Protein AF-A0A956DWV8-F1 (afdb_monomer)

Mean predicted aligned error: 22.68 Å

Sequence (243 aa):
MSELSPETSALFDVARDQDDPTTEDMARVRAKLVARVGAGVVAGGATAAATGTAVAAGKPLVALALNVVLALSVAGGVAGTLYAIDDGSEAVATVERGAVADVVASIPRPRERAQDARVETPPLEVDPRDAEATPEVVATSASPSAQPSGTGKGGDITGETALLDRAQAALREGRADDALRALDEHGERYADGALREERQGARILTLCRLGRVAEARAEAARFLAESPRSPVAARVRGSCAAP

pLDDT: mean 71.06, std 22.67, range [36.22, 98.81]

Foldseek 3Di:
DDDDDPVVVVVVVVVVVVPDDDPVVVVVVVVVVCVVVVVPDDDPDDDDDDDDDDDDDDDDDDDPDDDPPPPPVVVPPPVVVVVVVPPPDPDDDPDDPDDDDDDPDDDPPDDPPPDPDPPPDDDPPDDPPDPDDDPPPPPPDDDPPPPPPDLPDQPPVVVLVVLCVQLVVCVVVLNLVSSLVSLVVSCRRCVPHPCNLVSLLSNLQSCLSVVVLVVSLVSLVVSCVVCVPDPSNVVSCVTSNND

Structure (mmCIF, N/CA/C/O backbone):
data_AF-A0A956DWV8-F1
#
_entry.id   AF-A0A956DWV8-F1
#
loop_
_atom_site.group_PDB
_atom_site.id
_atom_site.type_symbol
_atom_site.label_atom_id
_atom_site.label_alt_id
_atom_site.label_comp_id
_atom_site.label_asym_id
_atom_site.label_entity_id
_atom_site.label_seq_id
_atom_site.pdbx_PDB_ins_code
_atom_site.Cartn_x
_atom_site.Cartn_y
_atom_site.Cartn_z
_atom_site.occupancy
_atom_site.B_iso_or_equiv
_atom_site.auth_seq_id
_atom_site.auth_comp_id
_atom_site.auth_asym_id
_atom_site.auth_atom_id
_atom_site.pdbx_PDB_model_num
ATOM 1 N N . MET A 1 1 ? 24.860 -15.794 -0.579 1.00 40.31 1 MET A N 1
ATOM 2 C CA . MET A 1 1 ? 24.778 -14.321 -0.594 1.00 40.31 1 MET A CA 1
ATOM 3 C C . MET A 1 1 ? 26.134 -13.856 -1.067 1.00 40.31 1 MET A C 1
ATOM 5 O O . MET A 1 1 ? 27.106 -14.155 -0.390 1.00 40.31 1 MET A O 1
ATOM 9 N N . SER A 1 2 ? 26.219 -13.319 -2.280 1.00 59.41 2 SER A N 1
ATOM 10 C CA . SER A 1 2 ? 27.492 -12.868 -2.845 1.00 59.41 2 SER A CA 1
ATOM 11 C C . SER A 1 2 ? 27.938 -11.629 -2.080 1.00 59.41 2 SER A C 1
ATOM 13 O O . SER A 1 2 ? 27.186 -10.658 -2.026 1.00 59.41 2 SER A O 1
ATOM 15 N N . GLU A 1 3 ? 29.106 -11.684 -1.447 1.00 66.06 3 GLU A N 1
ATOM 16 C CA . GLU A 1 3 ? 29.686 -10.502 -0.815 1.00 66.06 3 GLU A CA 1
ATOM 17 C C . GLU A 1 3 ? 30.061 -9.506 -1.913 1.00 66.06 3 GLU A C 1
ATOM 19 O O . GLU A 1 3 ? 30.727 -9.857 -2.890 1.00 66.06 3 GLU A O 1
ATOM 24 N N . LEU A 1 4 ? 29.536 -8.286 -1.804 1.00 76.31 4 LEU A N 1
ATOM 25 C CA . LEU A 1 4 ? 29.827 -7.211 -2.744 1.00 76.31 4 LEU A CA 1
ATOM 26 C C . LEU A 1 4 ? 31.299 -6.818 -2.597 1.00 76.31 4 LEU A C 1
ATOM 28 O O . LEU A 1 4 ? 31.830 -6.782 -1.486 1.00 76.31 4 LEU A O 1
ATOM 32 N N . SER A 1 5 ? 31.965 -6.530 -3.718 1.00 81.00 5 SER A N 1
ATOM 33 C CA . SER A 1 5 ? 33.345 -6.054 -3.675 1.00 81.00 5 SER A CA 1
ATOM 34 C C . SER A 1 5 ? 33.421 -4.726 -2.899 1.00 81.00 5 SER A C 1
ATOM 36 O O . SER A 1 5 ? 32.473 -3.936 -2.960 1.00 81.00 5 SER A O 1
ATOM 38 N N . PRO A 1 6 ? 34.536 -4.436 -2.204 1.00 81.69 6 PRO A N 1
ATOM 39 C CA . PRO A 1 6 ? 34.694 -3.207 -1.420 1.00 81.69 6 PRO A CA 1
ATOM 40 C C . PRO A 1 6 ? 34.425 -1.926 -2.224 1.00 81.69 6 PRO A C 1
ATOM 42 O O . PRO A 1 6 ? 33.875 -0.964 -1.699 1.00 81.69 6 PRO A O 1
ATOM 45 N N . GLU A 1 7 ? 34.758 -1.939 -3.516 1.00 77.50 7 GLU A N 1
ATOM 46 C CA . GLU A 1 7 ? 34.517 -0.828 -4.444 1.00 77.50 7 GLU A CA 1
ATOM 47 C C . GLU A 1 7 ? 33.025 -0.611 -4.726 1.00 77.50 7 GLU A C 1
ATOM 49 O O . GLU A 1 7 ? 32.568 0.525 -4.835 1.00 77.50 7 GLU A O 1
ATOM 54 N N . THR A 1 8 ? 32.248 -1.694 -4.792 1.00 81.69 8 THR A N 1
ATOM 55 C CA . THR A 1 8 ? 30.797 -1.618 -4.986 1.00 81.69 8 THR A CA 1
ATOM 56 C C . THR A 1 8 ? 30.125 -1.055 -3.736 1.00 81.69 8 THR A C 1
ATOM 58 O O . THR A 1 8 ? 29.262 -0.189 -3.845 1.00 81.69 8 THR A O 1
ATOM 61 N N . SER A 1 9 ? 30.555 -1.485 -2.545 1.00 82.06 9 SER A N 1
ATOM 62 C CA . SER A 1 9 ? 30.059 -0.940 -1.275 1.00 82.06 9 SER A CA 1
ATOM 63 C C . SER A 1 9 ? 30.378 0.549 -1.127 1.00 82.06 9 SER A C 1
ATOM 65 O O . SER A 1 9 ? 29.490 1.324 -0.788 1.00 82.06 9 SER A O 1
ATOM 67 N N . ALA A 1 10 ? 31.596 0.972 -1.481 1.00 84.31 10 ALA A N 1
ATOM 68 C CA . ALA A 1 10 ? 31.977 2.383 -1.450 1.00 84.31 10 ALA A CA 1
ATOM 69 C C . ALA A 1 10 ? 31.127 3.246 -2.400 1.00 84.31 10 ALA A C 1
ATOM 71 O O . ALA A 1 10 ? 30.763 4.369 -2.059 1.00 84.31 10 ALA A O 1
ATOM 72 N N . LEU A 1 11 ? 30.763 2.721 -3.575 1.00 82.56 11 LEU A N 1
ATOM 73 C CA . LEU A 1 11 ? 29.881 3.422 -4.510 1.00 82.56 11 LEU A CA 1
ATOM 74 C C . LEU A 1 11 ? 28.451 3.564 -3.961 1.00 82.56 11 LEU A C 1
ATOM 76 O O . LEU A 1 11 ? 27.830 4.613 -4.136 1.00 82.56 11 LEU A O 1
ATOM 80 N N . PHE A 1 12 ? 27.936 2.535 -3.281 1.00 83.62 12 PHE A N 1
ATOM 81 C CA . PHE A 1 12 ? 26.624 2.590 -2.631 1.00 83.62 12 PHE A CA 1
ATOM 82 C C . PHE A 1 12 ? 26.592 3.554 -1.442 1.00 83.62 12 PHE A C 1
ATOM 84 O O . PHE A 1 12 ? 25.599 4.260 -1.283 1.00 83.62 12 PHE A O 1
ATOM 91 N N . ASP A 1 13 ? 27.659 3.624 -0.647 1.00 81.06 13 ASP A N 1
ATOM 92 C CA . ASP A 1 13 ? 27.747 4.556 0.482 1.00 81.06 13 ASP A CA 1
ATOM 93 C C . ASP A 1 13 ? 27.770 6.014 0.002 1.00 81.06 13 ASP A C 1
ATOM 95 O O . ASP A 1 13 ? 27.015 6.842 0.505 1.00 81.06 13 ASP A O 1
ATOM 99 N N . VAL A 1 14 ? 28.522 6.317 -1.063 1.00 79.44 14 VAL A N 1
ATOM 100 C CA . VAL A 1 14 ? 28.528 7.662 -1.669 1.00 79.44 14 VAL A CA 1
ATOM 101 C C . VAL A 1 14 ? 27.162 8.033 -2.249 1.00 79.44 14 VAL A C 1
ATOM 103 O O . VAL A 1 14 ? 26.751 9.186 -2.148 1.00 79.44 14 VAL A O 1
ATOM 106 N N . ALA A 1 15 ? 26.439 7.081 -2.845 1.00 80.56 15 ALA A N 1
ATOM 107 C CA . ALA A 1 15 ? 25.083 7.328 -3.336 1.00 80.56 15 ALA A CA 1
ATOM 108 C C . ALA A 1 15 ? 24.080 7.553 -2.191 1.00 80.56 15 ALA A C 1
ATOM 110 O O . ALA A 1 15 ? 23.148 8.335 -2.343 1.00 80.56 15 ALA A O 1
ATOM 111 N N . ARG A 1 16 ? 24.281 6.895 -1.044 1.00 79.00 16 ARG A N 1
ATOM 112 C CA . ARG A 1 16 ? 23.422 7.016 0.139 1.00 79.00 16 ARG A CA 1
ATOM 113 C C . ARG A 1 16 ? 23.583 8.365 0.838 1.00 79.00 16 ARG A C 1
ATOM 115 O O . ARG A 1 16 ? 22.587 8.933 1.273 1.00 79.00 16 ARG A O 1
ATOM 122 N N . ASP A 1 17 ? 24.806 8.882 0.894 1.00 71.62 17 ASP A N 1
ATOM 123 C CA . ASP A 1 17 ? 25.112 10.174 1.520 1.00 71.62 17 ASP A CA 1
ATOM 124 C C . ASP A 1 17 ? 24.556 11.374 0.731 1.00 71.62 17 ASP A C 1
ATOM 126 O O . ASP A 1 17 ? 24.363 12.446 1.300 1.00 71.62 17 ASP A O 1
ATOM 130 N N . GLN A 1 18 ? 24.253 11.215 -0.563 1.00 73.19 18 GLN A N 1
ATOM 131 C CA . GLN A 1 18 ? 23.638 12.278 -1.376 1.00 73.19 18 GLN A CA 1
ATOM 132 C C . GLN A 1 18 ? 22.164 12.538 -1.022 1.00 73.19 18 GLN A C 1
ATOM 134 O O . GLN A 1 18 ? 21.661 13.626 -1.297 1.00 73.19 18 GLN A O 1
ATOM 139 N N . ASP A 1 19 ? 21.485 11.567 -0.405 1.00 71.81 19 ASP A N 1
ATOM 140 C CA . ASP A 1 19 ? 20.080 11.674 0.010 1.00 71.81 19 ASP A CA 1
ATOM 141 C C . ASP A 1 19 ? 19.919 12.003 1.509 1.00 71.81 19 ASP A C 1
ATOM 143 O O . ASP A 1 19 ? 18.790 12.093 2.005 1.00 71.81 19 ASP A O 1
ATOM 147 N N . ASP A 1 20 ? 21.018 12.181 2.253 1.00 81.75 20 ASP A N 1
ATOM 148 C CA . ASP A 1 20 ? 20.945 12.476 3.684 1.00 81.75 20 ASP A CA 1
ATOM 149 C C . ASP A 1 20 ? 20.531 13.948 3.893 1.00 81.75 20 ASP A C 1
ATOM 151 O O . ASP A 1 20 ? 21.170 14.869 3.370 1.00 81.75 20 ASP A O 1
ATOM 155 N N . PRO A 1 21 ? 19.426 14.224 4.614 1.00 80.00 21 PRO A N 1
ATOM 156 C CA . PRO A 1 21 ? 18.911 15.576 4.742 1.00 80.00 21 PRO A CA 1
ATOM 157 C C . PRO A 1 21 ? 19.905 16.460 5.490 1.00 80.00 21 PRO A C 1
ATOM 159 O O . PRO A 1 21 ? 20.373 16.133 6.584 1.00 80.00 21 PRO A O 1
ATOM 162 N N . THR A 1 22 ? 20.165 17.642 4.932 1.00 83.50 22 THR A N 1
ATOM 163 C CA . THR A 1 22 ? 21.058 18.610 5.564 1.00 83.50 22 THR A CA 1
ATOM 164 C C . THR A 1 22 ? 20.536 19.023 6.945 1.00 83.50 22 THR A C 1
ATOM 166 O O . THR A 1 22 ? 19.336 18.978 7.248 1.00 83.50 22 THR A O 1
ATOM 169 N N . THR A 1 23 ? 21.438 19.481 7.814 1.00 81.19 23 THR A N 1
ATOM 170 C CA . THR A 1 23 ? 21.078 19.977 9.153 1.00 81.19 23 THR A CA 1
ATOM 171 C C . THR A 1 23 ? 20.071 21.132 9.097 1.00 81.19 23 THR A C 1
ATOM 173 O O . THR A 1 23 ? 19.216 21.257 9.979 1.00 81.19 23 THR A O 1
ATOM 176 N N . GLU A 1 24 ? 20.109 21.936 8.032 1.00 83.25 24 GLU A N 1
ATOM 177 C CA . GLU A 1 24 ? 19.139 23.000 7.786 1.00 83.25 24 GLU A CA 1
ATOM 178 C C . GLU A 1 24 ? 17.741 22.470 7.438 1.00 83.25 24 GLU A C 1
ATOM 180 O O . GLU A 1 24 ? 16.734 23.025 7.891 1.00 83.25 24 GLU A O 1
ATOM 185 N N . ASP A 1 25 ? 17.648 21.384 6.670 1.00 84.44 25 ASP A N 1
ATOM 186 C CA . ASP A 1 25 ? 16.366 20.777 6.306 1.00 84.44 25 ASP A CA 1
ATOM 187 C C . ASP A 1 25 ? 15.694 20.142 7.518 1.00 84.44 25 ASP A C 1
ATOM 189 O O . ASP A 1 25 ? 14.492 20.332 7.743 1.00 84.44 25 ASP A O 1
ATOM 193 N N . MET A 1 26 ? 16.481 19.500 8.383 1.00 87.25 26 MET A N 1
ATOM 194 C CA . MET A 1 26 ? 15.996 19.019 9.675 1.00 87.25 26 MET A CA 1
ATOM 195 C C . MET A 1 26 ? 15.471 20.159 10.558 1.00 87.25 26 MET A C 1
ATOM 197 O O . MET A 1 26 ? 14.422 20.011 11.195 1.00 87.25 26 MET A O 1
ATOM 201 N N . ALA A 1 27 ? 16.139 21.316 10.578 1.00 86.19 27 ALA A N 1
ATOM 202 C CA . ALA A 1 27 ? 15.670 22.487 11.319 1.00 86.19 27 ALA A CA 1
ATOM 203 C C . ALA A 1 27 ? 14.339 23.028 10.762 1.00 86.19 27 ALA A C 1
ATOM 205 O O . ALA A 1 27 ? 13.415 23.314 11.532 1.00 86.19 27 ALA A O 1
ATOM 206 N N . ARG A 1 28 ? 14.188 23.090 9.431 1.00 82.75 28 ARG A N 1
ATOM 207 C CA . ARG A 1 28 ? 12.941 23.502 8.758 1.00 82.75 28 ARG A CA 1
ATOM 208 C C . ARG A 1 28 ? 11.778 22.558 9.066 1.00 82.75 28 ARG A C 1
ATOM 210 O O . ARG A 1 28 ? 10.664 23.021 9.322 1.00 82.75 28 ARG A O 1
ATOM 217 N N . VAL A 1 29 ? 12.017 21.248 9.070 1.00 87.44 29 VAL A N 1
ATOM 218 C CA . VAL A 1 29 ? 10.999 20.245 9.420 1.00 87.44 29 VAL A CA 1
ATOM 219 C C . VAL A 1 29 ? 10.596 20.368 10.890 1.00 87.44 29 VAL A C 1
ATOM 221 O O . VAL A 1 29 ? 9.401 20.420 11.186 1.00 87.44 29 VAL A O 1
ATOM 224 N N . ARG A 1 30 ? 11.559 20.502 11.813 1.00 86.69 30 ARG A N 1
ATOM 225 C CA . ARG A 1 30 ? 11.280 20.695 13.249 1.00 86.69 30 ARG A CA 1
ATOM 226 C C . ARG A 1 30 ? 10.445 21.946 13.512 1.00 86.69 30 ARG A C 1
ATOM 228 O O . ARG A 1 30 ? 9.453 21.861 14.231 1.00 86.69 30 ARG A O 1
ATOM 235 N N . ALA A 1 31 ? 10.778 23.072 12.884 1.00 80.81 31 ALA A N 1
ATOM 236 C CA . ALA A 1 31 ? 10.009 24.310 13.021 1.00 80.81 31 ALA A CA 1
ATOM 237 C C . ALA A 1 31 ? 8.550 24.144 12.551 1.00 80.81 31 ALA A C 1
ATOM 239 O O . ALA A 1 31 ? 7.618 24.575 13.232 1.00 80.81 31 ALA A O 1
ATOM 240 N N . LYS A 1 32 ? 8.332 23.452 11.424 1.00 78.12 32 LYS A N 1
ATOM 241 C CA . LYS A 1 32 ? 6.986 23.157 10.900 1.00 78.12 32 LYS A CA 1
ATOM 242 C C . LYS A 1 32 ? 6.191 22.205 11.799 1.00 78.12 32 LYS A C 1
ATOM 244 O O . LYS A 1 32 ? 4.972 22.344 11.891 1.00 78.12 32 LYS A O 1
ATOM 249 N N . LEU A 1 33 ? 6.853 21.257 12.464 1.00 81.12 33 LEU A N 1
ATOM 250 C CA . LEU A 1 33 ? 6.213 20.341 13.413 1.00 81.12 33 LEU A CA 1
ATOM 251 C C . LEU A 1 33 ? 5.795 21.060 14.702 1.00 81.12 33 LEU A C 1
ATOM 253 O O . LEU A 1 33 ? 4.647 20.925 15.118 1.00 81.12 33 LEU A O 1
ATOM 257 N N . VAL A 1 34 ? 6.673 21.885 15.283 1.00 77.12 34 VAL A N 1
ATOM 258 C CA . VAL A 1 34 ? 6.370 22.673 16.493 1.00 77.12 34 VAL A CA 1
ATOM 259 C C . VAL A 1 34 ? 5.188 23.619 16.257 1.00 77.12 34 VAL A C 1
ATOM 261 O O . VAL A 1 34 ? 4.277 23.679 17.081 1.00 77.12 34 VAL A O 1
ATOM 264 N N . ALA A 1 35 ? 5.132 24.281 15.097 1.00 69.38 35 ALA A N 1
ATOM 265 C CA . ALA A 1 35 ? 4.022 25.165 14.738 1.00 69.38 35 ALA A CA 1
ATOM 266 C C . ALA A 1 35 ? 2.666 24.440 14.611 1.00 69.38 35 ALA A C 1
ATOM 268 O O . ALA A 1 35 ? 1.625 25.037 14.876 1.00 69.38 35 ALA A O 1
ATOM 269 N N . ARG A 1 36 ? 2.653 23.155 14.227 1.00 57.97 36 ARG A N 1
ATOM 270 C CA . ARG A 1 36 ? 1.417 22.358 14.122 1.00 57.97 36 ARG A CA 1
ATOM 271 C C . ARG A 1 36 ? 0.981 21.732 15.444 1.00 57.97 36 ARG A C 1
ATOM 273 O O . ARG A 1 36 ? -0.214 21.556 15.646 1.00 57.97 36 ARG A O 1
ATOM 280 N N . VAL A 1 37 ? 1.918 21.425 16.339 1.00 65.00 37 VAL A N 1
ATOM 281 C CA . VAL A 1 37 ? 1.608 20.898 17.680 1.00 65.00 37 VAL A CA 1
ATOM 282 C C . VAL A 1 37 ? 1.161 22.021 18.629 1.00 65.00 37 VAL A C 1
ATOM 284 O O . VAL A 1 37 ? 0.287 21.804 19.461 1.00 65.00 37 VAL A O 1
ATOM 287 N N . GLY A 1 38 ? 1.673 23.246 18.461 1.00 53.19 38 GLY A N 1
ATOM 288 C CA . GLY A 1 38 ? 1.320 24.404 19.294 1.00 53.19 38 GLY A CA 1
ATOM 289 C C . GLY A 1 38 ? -0.070 25.015 19.051 1.00 53.19 38 GLY A C 1
ATOM 290 O O . GLY A 1 38 ? -0.496 25.860 19.830 1.00 53.19 38 GLY A O 1
ATOM 291 N N . ALA A 1 39 ? -0.799 24.598 18.010 1.00 55.22 39 ALA A N 1
ATOM 292 C CA . ALA A 1 39 ? -2.107 25.163 17.643 1.00 55.22 39 ALA A CA 1
ATOM 293 C C . ALA A 1 39 ? -3.312 24.299 18.080 1.00 55.22 39 ALA A C 1
ATOM 295 O O . ALA A 1 39 ? -4.409 24.438 17.542 1.00 55.22 39 ALA A O 1
ATOM 296 N N . GLY A 1 40 ? -3.113 23.386 19.036 1.00 52.25 40 GLY A N 1
ATOM 297 C CA . GLY A 1 40 ? -4.093 22.372 19.435 1.00 52.25 40 GLY A CA 1
ATOM 298 C C . GLY A 1 40 ? -4.489 22.398 20.911 1.00 52.25 40 GLY A C 1
ATOM 299 O O . GLY A 1 40 ? -4.539 21.341 21.525 1.00 52.25 40 GLY A O 1
ATOM 300 N N . VAL A 1 41 ? -4.774 23.569 21.489 1.00 51.91 41 VAL A N 1
ATOM 301 C CA . VAL A 1 41 ? -5.521 23.677 22.760 1.00 51.91 41 VAL A CA 1
ATOM 302 C C . VAL A 1 41 ? -6.617 24.724 22.578 1.00 51.91 41 VAL A C 1
ATOM 304 O O . VAL A 1 41 ? -6.487 25.878 22.976 1.00 51.91 41 VAL A O 1
ATOM 307 N N . VAL A 1 42 ? -7.704 24.333 21.913 1.00 53.97 42 VAL A N 1
ATOM 308 C CA . VAL A 1 42 ? -8.952 25.100 21.959 1.00 53.97 42 VAL A CA 1
ATOM 309 C C . VAL A 1 42 ? -9.679 24.734 23.248 1.00 53.97 42 VAL A C 1
ATOM 311 O O . VAL A 1 42 ? -10.080 23.591 23.456 1.00 53.97 42 VAL A O 1
ATOM 314 N N . ALA A 1 43 ? -9.791 25.719 24.136 1.00 52.03 43 ALA A N 1
ATOM 315 C CA . ALA A 1 43 ? -10.550 25.651 25.372 1.00 52.03 43 ALA A CA 1
ATOM 316 C C . ALA A 1 43 ? -12.006 25.241 25.082 1.00 52.03 43 ALA A C 1
ATOM 318 O O . ALA A 1 43 ? -12.796 26.020 24.550 1.00 52.03 43 ALA A O 1
ATOM 319 N N . GLY A 1 44 ? -12.360 24.001 25.422 1.00 45.47 44 GLY A N 1
ATOM 320 C CA . GLY A 1 44 ? -13.737 23.520 25.399 1.00 45.47 44 GLY A CA 1
ATOM 321 C C . GLY A 1 44 ? -14.512 24.115 26.568 1.00 45.47 44 GLY A C 1
ATOM 322 O O . GLY A 1 44 ? -14.509 23.561 27.664 1.00 45.47 44 GLY A O 1
ATOM 323 N N . GLY A 1 45 ? -15.148 25.264 26.338 1.00 45.72 45 GLY A N 1
ATOM 324 C CA . GLY A 1 45 ? -16.101 25.863 27.264 1.00 45.72 45 GLY A CA 1
ATOM 325 C C . GLY A 1 45 ? -17.305 24.946 27.484 1.00 45.72 45 GLY A C 1
ATOM 326 O O . GLY A 1 45 ? -17.915 24.455 26.534 1.00 45.72 45 GLY A O 1
ATOM 327 N N . ALA A 1 46 ? -17.649 24.727 28.751 1.00 46.41 46 ALA A N 1
ATOM 328 C CA . ALA A 1 46 ? -18.875 24.059 29.152 1.00 46.41 46 ALA A CA 1
ATOM 329 C C . ALA A 1 46 ? -20.085 24.884 28.684 1.00 46.41 46 ALA A C 1
ATOM 331 O O . ALA A 1 46 ? -20.312 25.990 29.173 1.00 46.41 46 ALA A O 1
ATOM 332 N N . THR A 1 47 ? -20.876 24.355 27.750 1.00 49.78 47 THR A N 1
ATOM 333 C CA . THR A 1 47 ? -22.236 24.855 27.530 1.00 49.78 47 THR A CA 1
ATOM 334 C C . THR A 1 47 ? -23.176 24.092 28.453 1.00 49.78 47 THR A C 1
ATOM 336 O O . THR A 1 47 ? -23.212 22.863 28.484 1.00 49.78 47 THR A O 1
ATOM 339 N N . ALA A 1 48 ? -23.858 24.866 29.291 1.00 49.62 48 ALA A N 1
ATOM 340 C CA . ALA A 1 48 ? -24.777 24.403 30.309 1.00 49.62 48 ALA A CA 1
ATOM 341 C C . ALA A 1 48 ? -25.999 23.689 29.712 1.00 49.62 48 ALA A C 1
ATOM 343 O O . ALA A 1 48 ? -26.422 23.937 28.584 1.00 49.62 48 ALA A O 1
ATOM 344 N N . ALA A 1 49 ? -26.559 22.806 30.533 1.00 45.50 49 ALA A N 1
ATOM 345 C CA . ALA A 1 49 ? -27.718 21.973 30.281 1.00 45.50 49 ALA A CA 1
ATOM 346 C C . ALA A 1 49 ? -28.952 22.731 29.757 1.00 45.50 49 ALA A C 1
ATOM 348 O O . ALA A 1 49 ? -29.365 23.742 30.320 1.00 45.50 49 ALA A O 1
ATOM 349 N N . ALA A 1 50 ? -29.627 22.130 28.777 1.00 46.47 50 ALA A N 1
ATOM 350 C CA . ALA A 1 50 ? -31.070 22.251 28.616 1.00 46.47 50 ALA A CA 1
ATOM 351 C C . ALA A 1 50 ? -31.685 20.872 28.888 1.00 46.47 50 ALA A C 1
ATOM 353 O O . ALA A 1 50 ? -31.793 20.019 28.009 1.00 46.47 50 ALA A O 1
ATOM 354 N N . THR A 1 51 ? -32.046 20.629 30.147 1.00 42.81 51 THR A N 1
ATOM 355 C CA . THR A 1 51 ? -32.912 19.520 30.552 1.00 42.81 51 THR A CA 1
ATOM 356 C C . THR A 1 51 ? -34.320 19.773 30.016 1.00 42.81 51 THR A C 1
ATOM 358 O O . THR A 1 51 ? -35.081 20.537 30.605 1.00 42.81 51 THR A O 1
ATOM 361 N N . GLY A 1 52 ? -34.672 19.147 28.894 1.00 43.34 52 GLY A N 1
ATOM 362 C CA . GLY A 1 52 ? -36.056 19.035 28.441 1.00 43.34 52 GLY A CA 1
ATOM 363 C C . GLY A 1 52 ? -36.705 17.797 29.054 1.00 43.34 52 GLY A C 1
ATOM 364 O O . GLY A 1 52 ? -36.452 16.680 28.613 1.00 43.34 52 GLY A O 1
ATOM 365 N N . THR A 1 53 ? -37.533 17.979 30.081 1.00 44.69 53 THR A N 1
ATOM 366 C CA . THR A 1 53 ? -38.391 16.930 30.638 1.00 44.69 53 THR A CA 1
ATOM 367 C C . THR A 1 53 ? -39.634 16.758 29.764 1.00 44.69 53 THR A C 1
ATOM 369 O O . THR A 1 53 ? -40.612 17.486 29.904 1.00 44.69 53 THR A O 1
ATOM 372 N N . ALA A 1 54 ? -39.631 15.765 28.873 1.00 46.72 54 ALA A N 1
ATOM 373 C CA . ALA A 1 54 ? -40.861 15.253 28.273 1.00 46.72 54 ALA A CA 1
ATOM 374 C C . ALA A 1 54 ? -41.311 14.008 29.054 1.00 46.72 54 ALA A C 1
ATOM 376 O O . ALA A 1 54 ? -40.729 12.931 28.942 1.00 46.72 54 ALA A O 1
ATOM 377 N 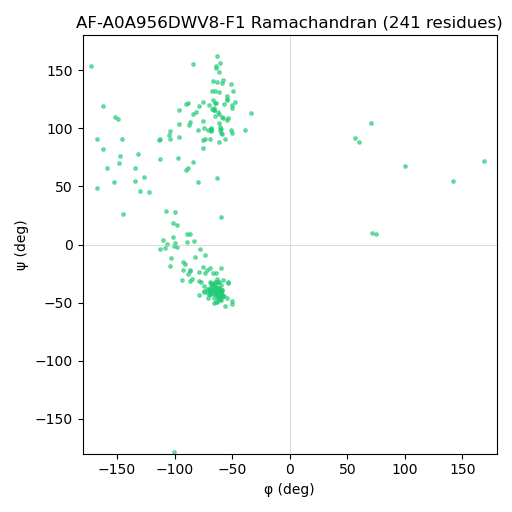N . VAL A 1 55 ? -42.330 14.186 29.895 1.00 45.72 55 VAL A N 1
ATOM 378 C CA . VAL A 1 55 ? -43.014 13.114 30.626 1.00 45.72 55 VAL A CA 1
ATOM 379 C C . VAL A 1 55 ? -43.991 12.425 29.674 1.00 45.72 55 VAL A C 1
ATOM 381 O O . VAL A 1 55 ? -44.937 13.056 29.213 1.00 45.72 55 VAL A O 1
ATOM 384 N N . ALA A 1 56 ? -43.807 11.127 29.427 1.00 40.62 56 ALA A N 1
ATOM 385 C CA . ALA A 1 56 ? -44.870 10.261 28.922 1.00 40.62 56 ALA A CA 1
ATOM 386 C C . ALA A 1 56 ? -44.699 8.809 29.414 1.00 40.62 56 ALA A C 1
ATOM 388 O O . ALA A 1 56 ? -43.818 8.079 28.979 1.00 40.62 56 ALA A O 1
ATOM 389 N N . ALA A 1 57 ? -45.598 8.436 30.330 1.00 44.47 57 ALA A N 1
ATOM 390 C CA . ALA A 1 57 ? -46.198 7.115 30.534 1.00 44.47 57 ALA A CA 1
ATOM 391 C C . ALA A 1 57 ? -45.303 5.869 30.778 1.00 44.47 57 ALA A C 1
ATOM 393 O O . ALA A 1 57 ? -45.014 5.091 29.879 1.00 44.47 57 ALA A O 1
ATOM 394 N N . GLY A 1 58 ? -45.050 5.597 32.066 1.00 38.28 58 GLY A N 1
ATOM 395 C CA . GLY A 1 58 ? -45.379 4.320 32.725 1.00 38.28 58 GLY A CA 1
ATOM 396 C C . GLY A 1 58 ? -44.595 3.041 32.386 1.00 38.28 58 GLY A C 1
ATOM 397 O O . GLY A 1 58 ? -44.925 2.353 31.425 1.00 38.28 58 GLY A O 1
ATOM 398 N N . LYS A 1 59 ? -43.698 2.628 33.303 1.00 40.12 59 LYS A N 1
ATOM 399 C CA . LYS A 1 59 ? -43.531 1.248 33.838 1.00 40.12 59 LYS A CA 1
ATOM 400 C C . LYS A 1 59 ? -42.509 1.221 35.003 1.00 40.12 59 LYS A C 1
ATOM 402 O O . LYS A 1 59 ? -41.708 2.145 35.103 1.00 40.12 59 LYS A O 1
ATOM 407 N N . PRO A 1 60 ? -42.603 0.250 35.938 1.00 47.41 60 PRO A N 1
ATOM 408 C CA . PRO A 1 60 ? -42.250 0.449 37.347 1.00 47.41 60 PRO A CA 1
ATOM 409 C C . PRO A 1 60 ? -40.761 0.301 37.693 1.00 47.41 60 PRO A C 1
ATOM 411 O O . PRO A 1 60 ? -40.000 -0.411 37.045 1.00 47.41 60 PRO A O 1
ATOM 414 N N . LEU A 1 61 ? -40.419 0.976 38.792 1.00 53.66 61 LEU A N 1
ATOM 415 C CA . LEU A 1 61 ? -39.149 1.051 39.511 1.00 53.66 61 LEU A CA 1
ATOM 416 C C . LEU A 1 61 ? -38.540 -0.322 39.855 1.00 53.66 61 LEU A C 1
ATOM 418 O O . LEU A 1 61 ? -38.872 -0.878 40.895 1.00 53.66 61 LEU A O 1
ATOM 422 N N . VAL A 1 62 ? -37.583 -0.805 39.056 1.00 44.53 62 VAL A N 1
ATOM 423 C CA . VAL A 1 62 ? -36.459 -1.651 39.511 1.00 44.53 62 VAL A CA 1
ATOM 424 C C . VAL A 1 62 ? -35.269 -1.417 38.570 1.00 44.53 62 VAL A C 1
ATOM 426 O O . VAL A 1 62 ? -35.333 -1.828 37.419 1.00 44.53 62 VAL A O 1
ATOM 429 N N . ALA A 1 63 ? -34.222 -0.748 39.074 1.00 39.34 63 ALA A N 1
ATOM 430 C CA . ALA A 1 63 ? -32.815 -0.719 38.608 1.00 39.34 63 ALA A CA 1
ATOM 431 C C . ALA A 1 63 ? -32.189 0.686 38.732 1.00 39.34 63 ALA A C 1
ATOM 433 O O . ALA A 1 63 ? -31.648 1.247 37.781 1.00 39.34 63 ALA A O 1
ATOM 434 N N . LEU A 1 64 ? -32.235 1.257 39.938 1.00 44.22 64 LEU A N 1
ATOM 435 C CA . LEU A 1 64 ? -31.307 2.307 40.345 1.00 44.22 64 LEU A CA 1
ATOM 436 C C . LEU A 1 64 ? -30.175 1.630 41.128 1.00 44.22 64 LEU A C 1
ATOM 438 O O . LEU A 1 64 ? -30.347 1.401 42.318 1.00 44.22 64 LEU A O 1
ATOM 442 N N . ALA A 1 65 ? -29.084 1.251 40.452 1.00 48.97 65 ALA A N 1
ATOM 443 C CA . ALA A 1 65 ? -27.725 1.129 41.016 1.00 48.97 65 ALA A CA 1
ATOM 444 C C . ALA A 1 65 ? -26.770 0.404 40.046 1.00 48.97 65 ALA A C 1
ATOM 446 O O . ALA A 1 65 ? -26.390 -0.728 40.317 1.00 48.97 65 ALA A O 1
ATOM 447 N N . LEU A 1 66 ? -26.358 1.042 38.938 1.00 45.03 66 LEU A N 1
ATOM 448 C CA . LEU A 1 66 ? -25.031 0.777 38.345 1.00 45.03 66 LEU A CA 1
ATOM 449 C C . LEU A 1 66 ? -24.607 1.801 37.267 1.00 45.03 66 LEU A C 1
ATOM 451 O O . LEU A 1 66 ? -24.207 1.400 36.189 1.00 45.03 66 LEU A O 1
ATOM 455 N N . ASN A 1 67 ? -24.700 3.118 37.495 1.00 40.62 67 ASN A N 1
ATOM 456 C CA . ASN A 1 67 ? -24.182 4.098 36.509 1.00 40.62 67 ASN A CA 1
ATOM 457 C C . ASN A 1 67 ? -23.564 5.373 37.120 1.00 40.62 67 ASN A C 1
ATOM 459 O O . ASN A 1 67 ? -23.511 6.410 36.470 1.00 40.62 67 ASN A O 1
ATOM 463 N N . VAL A 1 68 ? -23.055 5.311 38.358 1.00 47.06 68 VAL A N 1
ATOM 464 C CA . VAL A 1 68 ? -22.360 6.456 38.999 1.00 47.06 68 VAL A CA 1
ATOM 465 C C . VAL A 1 68 ? -20.839 6.243 39.126 1.00 47.06 68 VAL A C 1
ATOM 467 O O . VAL A 1 68 ? -20.114 7.165 39.475 1.00 47.06 68 VAL A O 1
ATOM 470 N N . VAL A 1 69 ? -20.300 5.080 38.737 1.00 47.47 69 VAL A N 1
ATOM 471 C CA . VAL A 1 69 ? -18.845 4.812 38.822 1.00 47.47 69 VAL A CA 1
ATOM 472 C C . VAL A 1 69 ? -18.075 5.158 37.532 1.00 47.47 69 VAL A C 1
ATOM 474 O O . VAL A 1 69 ? -16.864 5.334 37.582 1.00 47.47 69 VAL A O 1
ATOM 477 N N . LEU A 1 70 ? -18.739 5.363 36.385 1.00 44.97 70 LEU A N 1
ATOM 478 C CA . LEU A 1 70 ? -18.048 5.648 35.110 1.00 44.97 70 LEU A CA 1
ATOM 479 C C . LEU A 1 70 ? -17.977 7.144 34.730 1.00 44.97 70 LEU A C 1
ATOM 481 O O . LEU A 1 70 ? -17.369 7.491 33.725 1.00 44.97 70 LEU A O 1
ATOM 485 N N . ALA A 1 71 ? -18.558 8.041 35.534 1.00 42.47 71 ALA A N 1
ATOM 486 C CA . ALA A 1 71 ? -18.549 9.490 35.277 1.00 42.47 71 ALA A CA 1
ATOM 487 C C . ALA A 1 71 ? -17.616 10.293 36.210 1.00 42.47 71 ALA A C 1
ATOM 489 O O . ALA A 1 71 ? -17.502 11.507 36.065 1.00 42.47 71 ALA A O 1
ATOM 490 N N . LEU A 1 72 ? -16.911 9.631 37.137 1.00 47.97 72 LEU A N 1
ATOM 491 C CA . LEU A 1 72 ? -15.962 10.260 38.073 1.00 47.97 72 LEU A CA 1
ATOM 492 C C . LEU A 1 72 ? -14.484 9.919 37.801 1.00 47.97 72 LEU A C 1
ATOM 494 O O . LEU A 1 72 ? -13.608 10.379 38.525 1.00 47.97 72 LEU A O 1
ATOM 498 N N . SER A 1 73 ? -14.177 9.181 36.731 1.00 48.91 73 SER A N 1
ATOM 499 C CA . SER A 1 73 ? -12.803 8.814 36.342 1.00 48.91 73 SER A CA 1
ATOM 500 C C . SER A 1 73 ? -12.203 9.670 35.216 1.00 48.91 73 SER A C 1
ATOM 502 O O . SER A 1 73 ? -11.029 9.508 34.899 1.00 48.91 73 SER A O 1
ATOM 504 N N . VAL A 1 74 ? -12.947 10.636 34.661 1.00 49.16 74 VAL A N 1
ATOM 505 C CA . VAL A 1 74 ? -12.427 11.590 33.651 1.00 49.16 74 VAL A CA 1
ATOM 506 C C . VAL A 1 74 ? -12.164 12.989 34.238 1.00 49.16 74 VAL A C 1
ATOM 508 O O . VAL A 1 74 ? -11.355 13.737 33.700 1.00 49.16 74 VAL A O 1
ATOM 511 N N . ALA A 1 75 ? -12.736 13.326 35.401 1.00 44.47 75 ALA A N 1
ATOM 512 C CA . ALA A 1 75 ? -12.489 14.612 36.070 1.00 44.47 75 ALA A CA 1
ATOM 513 C C . ALA A 1 75 ? -11.308 14.596 37.069 1.00 44.47 75 ALA A C 1
ATOM 515 O O . ALA A 1 75 ? -10.787 15.654 37.408 1.00 44.47 75 ALA A O 1
ATOM 516 N N . GLY A 1 76 ? -10.844 13.420 37.514 1.00 42.75 76 GLY A N 1
ATOM 517 C CA . GLY A 1 76 ? -9.685 13.297 38.416 1.00 42.75 76 GLY A CA 1
ATOM 518 C C . GLY A 1 76 ? -8.321 13.249 37.712 1.00 42.75 76 GLY A C 1
ATOM 519 O O . GLY A 1 76 ? -7.303 13.573 38.316 1.00 42.75 76 GLY A O 1
ATOM 520 N N . GLY A 1 77 ? -8.288 12.874 36.428 1.00 43.28 77 GLY A N 1
ATOM 521 C CA . GLY A 1 77 ? -7.037 12.648 35.693 1.00 43.28 77 GLY A CA 1
ATOM 522 C C . GLY A 1 77 ? -6.332 13.915 35.208 1.00 43.28 77 GLY A C 1
ATOM 523 O O . GLY A 1 77 ? -5.125 13.890 35.023 1.00 43.28 77 GLY A O 1
ATOM 524 N N . VAL A 1 78 ? -7.058 15.026 35.035 1.00 46.25 78 VAL A N 1
ATOM 525 C CA . VAL A 1 78 ? -6.487 16.273 34.487 1.00 46.25 78 VAL A CA 1
ATOM 526 C C . VAL A 1 78 ? -6.000 17.221 35.593 1.00 46.25 78 VAL A C 1
ATOM 528 O O . VAL A 1 78 ? -5.006 17.918 35.407 1.00 46.25 78 VAL A O 1
ATOM 531 N N . ALA A 1 79 ? -6.625 17.200 36.778 1.00 44.31 79 ALA A N 1
ATOM 532 C CA . ALA A 1 79 ? -6.176 17.998 37.923 1.00 44.31 79 ALA A CA 1
ATOM 533 C C . ALA A 1 79 ? -4.935 17.401 38.623 1.00 44.31 79 ALA A C 1
ATOM 535 O O . ALA A 1 79 ? -4.084 18.148 39.097 1.00 44.31 79 ALA A O 1
ATOM 536 N N . GLY A 1 80 ? -4.782 16.068 38.636 1.00 42.34 80 GLY A N 1
ATOM 537 C CA . GLY A 1 80 ? -3.612 15.401 39.225 1.00 42.34 80 GLY A CA 1
ATOM 538 C C . GLY A 1 80 ? -2.312 15.614 38.438 1.00 42.34 80 GLY A C 1
ATOM 539 O O . GLY A 1 80 ? -1.245 15.734 39.031 1.00 42.34 80 GLY A O 1
ATOM 540 N N . THR A 1 81 ? -2.390 15.739 37.109 1.00 49.03 81 THR A N 1
ATOM 541 C CA . THR A 1 81 ? -1.218 15.984 36.249 1.00 49.03 81 THR A CA 1
ATOM 542 C C . THR A 1 81 ? -0.684 17.410 36.305 1.00 49.03 81 THR A C 1
ATOM 544 O O . THR A 1 81 ? 0.464 17.612 35.939 1.00 49.03 81 THR A O 1
ATOM 547 N N . LEU A 1 82 ? -1.467 18.393 36.763 1.00 47.00 82 LEU A N 1
ATOM 548 C CA . LEU A 1 82 ? -0.977 19.769 36.919 1.00 47.00 82 LEU A CA 1
ATOM 549 C C . LEU A 1 82 ? -0.429 20.052 38.324 1.00 47.00 82 LEU A C 1
ATOM 551 O O . LEU A 1 82 ? 0.397 20.944 38.464 1.00 47.00 82 LEU A O 1
ATOM 555 N N . TYR A 1 83 ? -0.818 19.275 39.342 1.00 49.41 83 TYR A N 1
ATOM 556 C CA . TYR A 1 83 ? -0.301 19.445 40.708 1.00 49.41 83 TYR A CA 1
ATOM 557 C C . TYR A 1 83 ? 1.006 18.672 40.969 1.00 49.41 83 TYR A C 1
ATOM 559 O O . TYR A 1 83 ? 1.777 19.042 41.844 1.00 49.41 83 TYR A O 1
ATOM 567 N N . ALA A 1 84 ? 1.296 17.621 40.193 1.00 46.62 84 ALA A N 1
ATOM 568 C CA . ALA A 1 84 ? 2.495 16.792 40.370 1.00 46.62 84 ALA A CA 1
ATOM 569 C C . ALA A 1 84 ? 3.774 17.349 39.703 1.00 46.62 84 ALA A C 1
ATOM 571 O O . ALA A 1 84 ? 4.808 16.686 39.734 1.00 46.62 84 ALA A O 1
ATOM 572 N N . ILE A 1 85 ? 3.714 18.533 39.080 1.00 52.50 85 ILE A N 1
ATOM 573 C CA . ILE A 1 85 ? 4.864 19.170 38.407 1.00 52.50 85 ILE A CA 1
ATOM 574 C C . ILE A 1 85 ? 5.459 20.306 39.268 1.00 52.50 85 ILE A C 1
ATOM 576 O O . ILE A 1 85 ? 6.570 20.749 38.998 1.00 52.50 85 ILE A O 1
ATOM 580 N N . ASP A 1 86 ? 4.774 20.736 40.334 1.00 49.53 86 ASP A N 1
ATOM 581 C CA . ASP A 1 86 ? 5.232 21.851 41.183 1.00 49.53 86 ASP A CA 1
ATOM 582 C C . ASP A 1 86 ? 6.159 21.401 42.337 1.00 49.53 86 ASP A C 1
ATOM 584 O O . ASP A 1 86 ? 7.036 22.149 42.750 1.00 49.53 86 ASP A O 1
ATOM 588 N N . ASP A 1 87 ? 6.060 20.146 42.798 1.00 44.28 87 ASP A N 1
ATOM 589 C CA . ASP A 1 87 ? 6.762 19.659 44.009 1.00 44.28 87 ASP A CA 1
ATOM 590 C C . ASP A 1 87 ? 8.086 18.901 43.742 1.00 44.28 87 ASP A C 1
ATOM 592 O O . ASP A 1 87 ? 8.600 18.170 44.589 1.00 44.28 87 ASP A O 1
ATOM 596 N N . GLY A 1 88 ? 8.662 19.039 42.545 1.00 47.28 88 GLY A N 1
ATOM 597 C CA . GLY A 1 88 ? 9.760 18.185 42.078 1.00 47.28 88 GLY A CA 1
ATOM 598 C C . GLY A 1 88 ? 10.974 18.914 41.511 1.00 47.28 88 GLY A C 1
ATOM 599 O O . GLY A 1 88 ? 11.450 18.521 40.451 1.00 47.28 88 GLY A O 1
ATOM 600 N N . SER A 1 89 ? 11.486 19.963 42.165 1.00 43.62 89 SER A N 1
ATOM 601 C CA . SER A 1 89 ? 12.778 20.565 41.785 1.00 43.62 89 SER A CA 1
ATOM 602 C C . SER A 1 89 ? 13.505 21.248 42.956 1.00 43.62 89 SER A C 1
ATOM 604 O O . SER A 1 89 ? 13.948 22.391 42.851 1.00 43.62 89 SER A O 1
ATOM 606 N N . GLU A 1 90 ? 13.717 20.522 44.053 1.00 47.84 90 GLU A N 1
ATOM 607 C CA . GLU A 1 90 ? 14.846 20.784 44.954 1.00 47.84 90 GLU A CA 1
ATOM 608 C C . GLU A 1 90 ? 15.932 19.723 44.732 1.00 47.84 90 GLU A C 1
ATOM 610 O O . GLU A 1 90 ? 15.925 18.658 45.339 1.00 47.84 90 GLU A O 1
ATOM 615 N N . ALA A 1 91 ? 16.870 20.012 43.828 1.00 45.66 91 ALA A N 1
ATOM 616 C CA . ALA A 1 91 ? 18.224 19.457 43.847 1.00 45.66 91 ALA A CA 1
ATOM 617 C C . ALA A 1 91 ? 19.125 20.318 42.955 1.00 45.66 91 ALA A C 1
ATOM 619 O O . ALA A 1 91 ? 19.377 20.033 41.784 1.00 45.66 91 ALA A O 1
ATOM 620 N N . VAL A 1 92 ? 19.599 21.412 43.541 1.00 44.38 92 VAL A N 1
ATOM 621 C CA . VAL A 1 92 ? 20.712 22.209 43.033 1.00 44.38 92 VAL A CA 1
ATOM 622 C C . VAL A 1 92 ? 21.956 21.316 43.001 1.00 44.38 92 VAL A C 1
ATOM 624 O O . VAL A 1 92 ? 22.557 21.042 44.034 1.00 44.38 92 VAL A O 1
ATOM 627 N N . ALA A 1 93 ? 22.352 20.870 41.811 1.00 42.19 93 ALA A N 1
ATOM 628 C CA . ALA A 1 93 ? 23.706 20.405 41.546 1.00 42.19 93 ALA A CA 1
ATOM 629 C C . ALA A 1 93 ? 24.423 21.495 40.744 1.00 42.19 93 ALA A C 1
ATOM 631 O O . ALA A 1 93 ? 24.314 21.591 39.522 1.00 42.19 93 ALA A O 1
ATOM 632 N N . THR A 1 94 ? 25.134 22.358 41.462 1.00 38.31 94 THR A N 1
ATOM 633 C CA . THR A 1 94 ? 26.152 23.261 40.929 1.00 38.31 94 THR A CA 1
ATOM 634 C C . THR A 1 94 ? 27.243 22.425 40.259 1.00 38.31 94 THR A C 1
ATOM 636 O O . THR A 1 94 ? 28.148 21.928 40.922 1.00 38.31 94 THR A O 1
ATOM 639 N N . VAL A 1 95 ? 27.162 22.254 38.938 1.00 43.56 95 VAL A N 1
ATOM 640 C CA . VAL A 1 95 ? 28.303 21.782 38.148 1.00 43.56 95 VAL A CA 1
ATOM 641 C C . VAL A 1 95 ? 29.168 22.993 37.828 1.00 43.56 95 VAL A C 1
ATOM 643 O O . VAL A 1 95 ? 28.766 23.929 37.135 1.00 43.56 95 VAL A O 1
ATOM 646 N N . GLU A 1 96 ? 30.347 22.964 38.430 1.00 42.53 96 GLU A N 1
ATOM 647 C CA . GLU A 1 96 ? 31.428 23.927 38.340 1.00 42.53 96 GLU A CA 1
ATOM 648 C C . GLU A 1 96 ? 31.766 24.244 36.876 1.00 42.53 96 GLU A C 1
ATOM 650 O O . GLU A 1 96 ? 32.122 23.374 36.078 1.00 42.53 96 GLU A O 1
ATOM 655 N N . ARG A 1 97 ? 31.636 25.520 36.507 1.00 43.22 97 ARG A N 1
ATOM 656 C CA . ARG A 1 97 ? 32.026 26.037 35.197 1.00 43.22 97 ARG A CA 1
ATOM 657 C C . ARG A 1 97 ? 33.555 26.149 35.172 1.00 43.22 97 ARG A C 1
ATOM 659 O O . ARG A 1 97 ? 34.106 27.212 35.437 1.00 43.22 97 ARG A O 1
ATOM 666 N N . GLY A 1 98 ? 34.223 25.034 34.886 1.00 36.22 98 GLY A N 1
ATOM 667 C CA . GLY A 1 98 ? 35.658 24.983 34.624 1.00 36.22 98 GLY A CA 1
ATOM 668 C C . GLY A 1 98 ? 35.995 25.761 33.356 1.00 36.22 98 GLY A C 1
ATOM 669 O O . GLY A 1 98 ? 35.626 25.369 32.250 1.00 36.22 98 GLY A O 1
ATOM 670 N N . ALA A 1 99 ? 36.669 26.893 33.535 1.00 42.78 99 ALA A N 1
ATOM 671 C CA . ALA A 1 99 ? 37.221 27.701 32.466 1.00 42.78 99 ALA A CA 1
ATOM 672 C C . ALA A 1 99 ? 38.335 26.932 31.739 1.00 42.78 99 ALA A C 1
ATOM 674 O O . ALA A 1 99 ? 39.394 26.681 32.308 1.00 42.78 99 ALA A O 1
ATOM 675 N N . VAL A 1 100 ? 38.118 26.620 30.461 1.00 45.88 100 VAL A N 1
ATOM 676 C CA . VAL A 1 100 ? 39.209 26.485 29.493 1.00 45.88 100 VAL A CA 1
ATOM 677 C C . VAL A 1 100 ? 39.194 27.739 28.633 1.00 45.88 100 VAL A C 1
ATOM 679 O O . VAL A 1 100 ? 38.371 27.919 27.738 1.00 45.88 100 VAL A O 1
ATOM 682 N N . ALA A 1 101 ? 40.062 28.667 29.020 1.00 42.91 101 ALA A N 1
ATOM 683 C CA . ALA A 1 101 ? 40.454 29.782 28.188 1.00 42.91 101 ALA A CA 1
ATOM 684 C C . ALA A 1 101 ? 41.185 29.269 26.935 1.00 42.91 101 ALA A C 1
ATOM 686 O O . ALA A 1 101 ? 41.857 28.241 26.977 1.00 42.91 101 ALA A O 1
ATOM 687 N N . ASP A 1 102 ? 41.069 30.057 25.868 1.00 48.09 102 ASP A N 1
ATOM 688 C CA . ASP A 1 102 ? 42.062 30.198 24.803 1.00 48.09 102 ASP A CA 1
ATOM 689 C C . ASP A 1 102 ? 42.452 28.952 23.992 1.00 48.09 102 ASP A C 1
ATOM 691 O O . ASP A 1 102 ? 43.482 28.343 24.241 1.00 48.09 102 ASP A O 1
ATOM 695 N N . VAL A 1 103 ? 41.700 28.676 22.915 1.00 47.72 103 VAL A N 1
ATOM 696 C CA . VAL A 1 103 ? 42.283 28.388 21.584 1.00 47.72 103 VAL A CA 1
ATOM 697 C C . VAL A 1 103 ? 41.317 28.896 20.500 1.00 47.72 103 VAL A C 1
ATOM 699 O O . VAL A 1 103 ? 40.672 28.131 19.788 1.00 47.72 103 VAL A O 1
ATOM 702 N N . VAL A 1 104 ? 41.192 30.219 20.364 1.00 51.97 104 VAL A N 1
ATOM 703 C CA . VAL A 1 104 ? 40.712 30.846 19.119 1.00 51.97 104 VAL A CA 1
ATOM 704 C C . VAL A 1 104 ? 41.880 31.622 18.527 1.00 51.97 104 VAL A C 1
ATOM 706 O O . VAL A 1 104 ? 41.929 32.842 18.590 1.00 51.97 104 VAL A O 1
ATOM 709 N N . ALA A 1 105 ? 42.857 30.910 17.967 1.00 52.06 105 ALA A N 1
ATOM 710 C CA . ALA A 1 105 ? 43.825 31.505 17.052 1.00 52.06 105 ALA A CA 1
ATOM 711 C C . ALA A 1 105 ? 44.541 30.420 16.239 1.00 52.06 105 ALA A C 1
ATOM 713 O O . ALA A 1 105 ? 45.295 29.623 16.786 1.00 52.06 105 ALA A O 1
A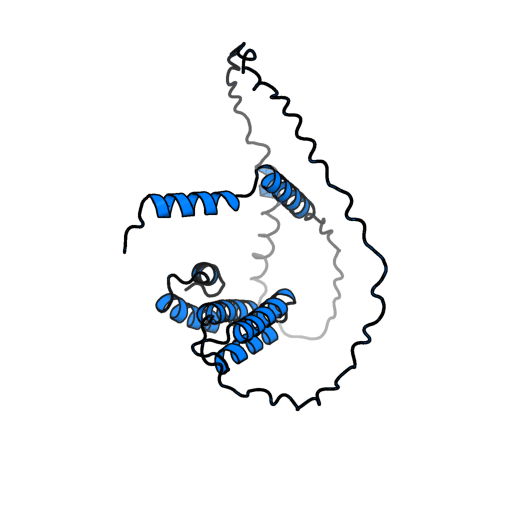TOM 714 N N . SER A 1 106 ? 44.369 30.494 14.916 1.00 49.97 106 SER A N 1
ATOM 715 C CA . SER A 1 106 ? 45.148 29.820 13.859 1.00 49.97 106 SER A CA 1
ATOM 716 C C . SER A 1 106 ? 44.544 28.556 13.245 1.00 49.97 106 SER A C 1
ATOM 718 O O . SER A 1 106 ? 45.127 27.479 13.297 1.00 49.97 106 SER A O 1
ATOM 720 N N . ILE A 1 107 ? 43.442 28.726 12.510 1.00 54.72 107 ILE A N 1
ATOM 721 C CA . ILE A 1 107 ? 43.258 27.956 11.271 1.00 54.72 107 ILE A CA 1
ATOM 722 C C . ILE A 1 107 ? 43.871 28.801 10.139 1.00 54.72 107 ILE A C 1
ATOM 724 O O . ILE A 1 107 ? 43.452 29.950 9.959 1.00 54.72 107 ILE A O 1
ATOM 728 N N . PRO A 1 108 ? 44.871 28.301 9.390 1.00 51.75 108 PRO A N 1
ATOM 729 C CA . PRO A 1 108 ? 45.391 29.011 8.230 1.00 51.75 108 PRO A CA 1
ATOM 730 C C . PRO A 1 108 ? 44.288 29.108 7.172 1.00 51.75 108 PRO A C 1
ATOM 732 O O . PRO A 1 108 ? 43.742 28.097 6.732 1.00 51.75 108 PRO A O 1
ATOM 735 N N . ARG A 1 109 ? 43.948 30.341 6.778 1.00 59.75 109 ARG A N 1
ATOM 736 C CA . ARG A 1 109 ? 43.002 30.612 5.688 1.00 59.75 109 ARG A CA 1
ATOM 737 C C . ARG A 1 109 ? 43.479 29.868 4.432 1.00 59.75 109 ARG A C 1
ATOM 739 O O . ARG A 1 109 ? 44.625 30.091 4.026 1.00 59.75 109 ARG A O 1
ATOM 746 N N . PRO A 1 110 ? 42.652 29.018 3.797 1.00 59.12 110 PRO A N 1
ATOM 747 C CA . PRO A 1 110 ? 42.951 28.522 2.464 1.00 59.12 110 PRO A CA 1
ATOM 748 C C . PRO A 1 110 ? 43.193 29.722 1.552 1.00 59.12 110 PRO A C 1
ATOM 750 O O . PRO A 1 110 ? 42.376 30.640 1.500 1.00 59.12 110 PRO A O 1
ATOM 753 N N . ARG A 1 111 ? 44.364 29.748 0.905 1.00 53.66 111 ARG A N 1
ATOM 754 C CA . ARG A 1 111 ? 44.725 30.773 -0.073 1.00 53.66 111 ARG A CA 1
ATOM 755 C C . ARG A 1 111 ? 43.587 30.906 -1.073 1.00 53.66 111 ARG A C 1
ATOM 757 O O . ARG A 1 111 ? 43.302 29.968 -1.813 1.00 53.66 111 ARG A O 1
ATOM 764 N N . GLU A 1 112 ? 43.010 32.097 -1.094 1.00 58.44 112 GLU A N 1
ATOM 765 C CA . GLU A 1 112 ? 42.211 32.627 -2.182 1.00 58.44 112 GLU A CA 1
ATOM 766 C C . GLU A 1 112 ? 43.075 32.581 -3.441 1.00 58.44 112 GLU A C 1
ATOM 768 O O . GLU A 1 112 ? 43.903 33.451 -3.720 1.00 58.44 112 GLU A O 1
ATOM 773 N N . ARG A 1 113 ? 42.976 31.459 -4.154 1.00 50.91 113 ARG A N 1
ATOM 774 C CA . ARG A 1 113 ? 43.539 31.318 -5.480 1.00 50.91 113 ARG A CA 1
ATOM 775 C C . ARG A 1 113 ? 42.601 32.084 -6.392 1.00 50.91 113 ARG A C 1
ATOM 777 O O . ARG A 1 113 ? 41.637 31.527 -6.902 1.00 50.91 113 ARG A O 1
ATOM 784 N N . ALA A 1 114 ? 42.904 33.367 -6.554 1.00 57.31 114 ALA A N 1
ATOM 785 C CA . ALA A 1 114 ? 42.500 34.145 -7.707 1.00 57.31 114 ALA A CA 1
ATOM 786 C C . ALA A 1 114 ? 42.880 33.349 -8.965 1.00 57.31 114 ALA A C 1
ATOM 788 O O . ALA A 1 114 ? 44.034 33.322 -9.393 1.00 57.31 114 ALA A O 1
ATOM 789 N N . GLN A 1 115 ? 41.907 32.616 -9.493 1.00 54.16 115 GLN A N 1
ATOM 790 C CA . GLN A 1 115 ? 41.874 32.175 -10.871 1.00 54.16 115 GLN A CA 1
ATOM 791 C C . GLN A 1 115 ? 40.697 32.893 -11.499 1.00 54.16 115 GLN A C 1
ATOM 793 O O . GLN A 1 115 ? 39.549 32.462 -11.450 1.00 54.16 115 GLN A O 1
ATOM 798 N N . ASP A 1 116 ? 41.058 34.055 -12.025 1.00 55.84 116 ASP A N 1
ATOM 799 C CA . ASP A 1 116 ? 40.470 34.665 -13.198 1.00 55.84 116 ASP A CA 1
ATOM 800 C C . ASP A 1 116 ? 40.180 33.568 -14.236 1.00 55.84 116 ASP A C 1
ATOM 802 O O . ASP A 1 116 ? 41.067 33.068 -14.927 1.00 55.84 116 ASP A O 1
ATOM 806 N N . ALA A 1 117 ? 38.930 33.129 -14.284 1.00 56.72 117 ALA A N 1
ATOM 807 C CA . ALA A 1 117 ? 38.381 32.347 -15.377 1.00 56.72 117 ALA A CA 1
ATOM 808 C C . ALA A 1 117 ? 37.021 32.954 -15.709 1.00 56.72 117 ALA A C 1
ATOM 810 O O . ALA A 1 117 ? 35.960 32.371 -15.492 1.00 56.72 117 ALA A O 1
ATOM 811 N N . ARG A 1 118 ? 37.070 34.192 -16.207 1.00 56.88 118 ARG A N 1
ATOM 812 C CA . ARG A 1 118 ? 35.974 34.789 -16.957 1.00 56.88 118 ARG A CA 1
ATOM 813 C C . ARG A 1 118 ? 35.740 33.908 -18.182 1.00 56.88 118 ARG A C 1
ATOM 815 O O . ARG A 1 118 ? 36.477 33.989 -19.158 1.00 56.88 118 ARG A O 1
ATOM 822 N N . VAL A 1 119 ? 34.740 33.035 -18.109 1.00 53.75 119 VAL A N 1
ATOM 823 C CA . VAL A 1 119 ? 34.211 32.355 -19.289 1.00 53.75 119 VAL A CA 1
ATOM 824 C C . VAL A 1 119 ? 33.512 33.426 -20.115 1.00 53.75 119 VAL A C 1
ATOM 826 O O . VAL A 1 119 ? 32.416 33.877 -19.788 1.00 53.75 119 VAL A O 1
ATOM 829 N N . GLU A 1 120 ? 34.204 33.899 -21.142 1.00 59.22 120 GLU A N 1
ATOM 830 C CA . GLU A 1 120 ? 33.643 34.760 -22.169 1.00 59.22 120 GLU A CA 1
ATOM 831 C C . GLU A 1 120 ? 32.697 33.906 -23.016 1.00 59.22 120 GLU A C 1
ATOM 833 O O . GLU A 1 120 ? 33.119 33.119 -23.858 1.00 59.22 120 GLU A O 1
ATOM 838 N N . THR A 1 121 ? 31.400 33.992 -22.724 1.00 58.66 121 THR A N 1
ATOM 839 C CA . THR A 1 121 ? 30.350 33.479 -23.606 1.00 58.66 121 THR A CA 1
ATOM 840 C C . THR A 1 121 ? 30.367 34.297 -24.897 1.00 58.66 121 THR A C 1
ATOM 842 O O . THR A 1 121 ? 30.080 35.496 -24.829 1.00 58.66 121 THR A O 1
ATOM 845 N N . PRO A 1 122 ? 30.675 33.702 -26.063 1.00 69.06 122 PRO A N 1
ATOM 846 C CA . PRO A 1 122 ? 30.482 34.391 -27.329 1.00 69.06 122 PRO A CA 1
ATOM 847 C C . PRO A 1 122 ? 28.982 34.672 -27.521 1.00 69.06 122 PRO A C 1
ATOM 849 O O . PRO A 1 122 ? 28.159 33.807 -27.198 1.00 69.06 122 PRO A O 1
ATOM 852 N N . PRO A 1 123 ? 28.591 35.850 -28.036 1.00 59.03 123 PRO A N 1
ATOM 853 C CA . PRO A 1 123 ? 27.224 36.057 -28.477 1.00 59.03 123 PRO A CA 1
ATOM 854 C C . PRO A 1 123 ? 26.958 35.112 -29.651 1.00 59.03 123 PRO A C 1
ATOM 856 O O . PRO A 1 123 ? 27.659 35.140 -30.660 1.00 59.03 123 PRO A O 1
ATOM 859 N N . LEU A 1 124 ? 25.955 34.248 -29.507 1.00 55.38 124 LEU A N 1
ATOM 860 C CA . LEU A 1 124 ? 25.359 33.577 -30.652 1.00 55.38 124 LEU A CA 1
ATOM 861 C C . LEU A 1 124 ? 24.497 34.617 -31.371 1.00 55.38 124 LEU A C 1
ATOM 863 O O . LEU A 1 124 ? 23.393 34.930 -30.928 1.00 55.38 124 LEU A O 1
ATOM 867 N N . GLU A 1 125 ? 25.033 35.176 -32.454 1.00 58.53 125 GLU A N 1
ATOM 868 C CA . GLU A 1 125 ? 24.256 35.900 -33.454 1.00 58.53 125 GLU A CA 1
ATOM 869 C C . GLU A 1 125 ? 23.196 34.932 -34.013 1.00 58.53 125 GLU A C 1
ATOM 871 O O . GLU A 1 125 ? 23.517 33.957 -34.694 1.00 58.53 125 GLU A O 1
ATOM 876 N N . VAL A 1 126 ? 21.926 35.162 -33.678 1.00 56.03 126 VAL A N 1
ATOM 877 C CA . VAL A 1 126 ? 20.799 34.454 -34.291 1.00 56.03 126 VAL A CA 1
ATOM 878 C C . VAL A 1 126 ? 20.430 35.220 -35.554 1.00 56.03 126 VAL A C 1
ATOM 880 O O . VAL A 1 126 ? 19.861 36.308 -35.470 1.00 56.03 126 VAL A O 1
ATOM 883 N N . ASP A 1 127 ? 20.781 34.667 -36.714 1.00 54.41 127 ASP A N 1
ATOM 884 C CA . ASP A 1 127 ? 20.336 35.157 -38.021 1.00 54.41 127 ASP A CA 1
ATOM 885 C C . ASP A 1 127 ? 18.818 34.919 -38.165 1.00 54.41 127 ASP A C 1
ATOM 887 O O . ASP A 1 127 ? 18.371 33.768 -38.136 1.00 54.41 127 ASP A O 1
ATOM 891 N N . PRO A 1 128 ? 17.979 35.965 -38.284 1.00 57.19 128 PRO A N 1
ATOM 892 C CA . PRO A 1 128 ? 16.544 35.809 -38.428 1.00 57.19 128 PRO A CA 1
ATOM 893 C C . PRO A 1 128 ? 16.184 35.704 -39.912 1.00 57.19 128 PRO A C 1
ATOM 895 O O . PRO A 1 128 ? 15.502 36.578 -40.450 1.00 57.19 128 PRO A O 1
ATOM 898 N N . ARG A 1 129 ? 16.640 34.648 -40.591 1.00 57.12 129 ARG A N 1
ATOM 899 C CA . ARG A 1 129 ? 16.212 34.315 -41.958 1.00 57.12 129 ARG A CA 1
ATOM 900 C C . ARG A 1 129 ? 16.194 32.813 -42.192 1.00 57.12 129 ARG A C 1
ATOM 902 O O . ARG A 1 129 ? 17.059 32.287 -42.865 1.00 57.12 129 ARG A O 1
ATOM 909 N N . ASP A 1 130 ? 15.160 32.177 -41.657 1.00 44.22 130 ASP A N 1
ATOM 910 C CA . ASP A 1 130 ? 14.500 31.020 -42.275 1.00 44.22 130 ASP A CA 1
ATOM 911 C C . ASP A 1 130 ? 13.094 30.903 -41.677 1.00 44.22 130 ASP A C 1
ATOM 913 O O . ASP A 1 130 ? 12.741 30.003 -40.917 1.00 44.22 130 ASP A O 1
ATOM 917 N N . ALA A 1 131 ? 12.285 31.911 -41.990 1.00 52.97 131 ALA A N 1
ATOM 918 C CA . ALA A 1 131 ? 10.846 31.866 -41.830 1.00 52.97 131 ALA A CA 1
ATOM 919 C C . ALA A 1 131 ? 10.224 31.490 -43.177 1.00 52.97 131 ALA A C 1
ATOM 921 O O . ALA A 1 131 ? 9.677 32.361 -43.833 1.00 52.97 131 ALA A O 1
ATOM 922 N N . GLU A 1 132 ? 10.318 30.222 -43.590 1.00 55.34 132 GLU A N 1
ATOM 923 C CA . GLU A 1 132 ? 9.281 29.591 -44.421 1.00 55.34 132 GLU A CA 1
ATOM 924 C C . GLU A 1 132 ? 9.463 28.067 -44.490 1.00 55.34 132 GLU A C 1
ATOM 926 O O . GLU A 1 132 ? 10.132 27.519 -45.359 1.00 55.34 132 GLU A O 1
ATOM 931 N N . ALA A 1 133 ? 8.827 27.360 -43.560 1.00 48.25 133 ALA A N 1
ATOM 932 C CA . ALA A 1 133 ? 8.440 25.973 -43.771 1.00 48.25 133 ALA A CA 1
ATOM 933 C C . ALA A 1 133 ? 7.114 25.750 -43.047 1.00 48.25 133 ALA A C 1
ATOM 935 O O . ALA A 1 133 ? 7.057 25.470 -41.850 1.00 48.25 133 ALA A O 1
ATOM 936 N N . THR A 1 134 ? 6.025 25.961 -43.777 1.00 51.62 134 THR A N 1
ATOM 937 C CA . THR A 1 134 ? 4.679 25.566 -43.371 1.00 51.62 134 THR A CA 1
ATOM 938 C C . THR A 1 134 ? 4.683 24.055 -43.110 1.00 51.62 134 THR A C 1
ATOM 940 O O . THR A 1 134 ? 5.001 23.304 -44.033 1.00 51.62 134 THR A O 1
ATOM 943 N N . PRO A 1 135 ? 4.348 23.557 -41.906 1.00 51.75 135 PRO A N 1
ATOM 944 C CA . PRO A 1 135 ? 4.126 22.134 -41.747 1.00 51.75 135 PRO A CA 1
ATOM 945 C C . PRO A 1 135 ? 2.763 21.828 -42.365 1.00 51.75 135 PRO A C 1
ATOM 947 O O . PRO A 1 135 ? 1.714 22.190 -41.830 1.00 51.75 135 PRO A O 1
ATOM 950 N N . GLU A 1 136 ? 2.789 21.199 -43.534 1.00 52.62 136 GLU A N 1
ATOM 951 C CA . GLU A 1 136 ? 1.622 20.572 -44.135 1.00 52.62 136 GLU A CA 1
ATOM 952 C C . GLU A 1 136 ? 1.099 19.525 -43.144 1.00 52.62 136 GLU A C 1
ATOM 954 O O . GLU A 1 136 ? 1.743 18.513 -42.857 1.00 52.62 136 GLU A O 1
ATOM 959 N N . VAL A 1 137 ? -0.048 19.829 -42.534 1.00 50.03 137 VAL A N 1
ATOM 960 C CA . VAL A 1 137 ? -0.732 18.945 -41.595 1.00 50.03 137 VAL A CA 1
ATOM 961 C C . VAL A 1 137 ? -1.257 17.761 -42.395 1.00 50.03 137 VAL A C 1
ATOM 963 O O . VAL A 1 137 ? -2.373 17.781 -42.912 1.00 50.03 137 VAL A O 1
ATOM 966 N N . VAL A 1 138 ? -0.450 16.708 -42.503 1.00 49.69 138 VAL A N 1
ATOM 967 C CA . VAL A 1 138 ? -0.936 15.403 -42.940 1.00 49.69 138 VAL A CA 1
ATOM 968 C C . VAL A 1 138 ? -1.840 14.891 -41.827 1.00 49.69 138 VAL A C 1
ATOM 970 O O . VAL A 1 138 ? -1.385 14.382 -40.802 1.00 49.69 138 VAL A O 1
ATOM 973 N N . ALA A 1 139 ? -3.143 15.081 -42.016 1.00 51.19 139 ALA A N 1
ATOM 974 C CA . ALA A 1 139 ? -4.182 14.467 -41.214 1.00 51.19 139 ALA A CA 1
ATOM 975 C C . ALA A 1 139 ? -4.076 12.943 -41.360 1.00 51.19 139 ALA A C 1
ATOM 977 O O . ALA A 1 139 ? -4.701 12.335 -42.229 1.00 51.19 139 ALA A O 1
ATOM 978 N N . THR A 1 140 ? -3.259 12.316 -40.513 1.00 46.34 140 THR A N 1
ATOM 979 C CA . THR A 1 140 ? -3.305 10.870 -40.331 1.00 46.34 140 THR A CA 1
ATOM 980 C C . THR A 1 140 ? -4.655 10.558 -39.699 1.00 46.34 140 THR A C 1
ATOM 982 O O . THR A 1 140 ? -5.013 11.077 -38.640 1.00 46.34 140 THR A O 1
ATOM 985 N N . SER A 1 141 ? -5.462 9.789 -40.422 1.00 52.62 141 SER A N 1
ATOM 986 C CA . SER A 1 141 ? -6.793 9.392 -39.996 1.00 52.62 141 SER A CA 1
ATOM 987 C C . SER A 1 141 ? -6.718 8.720 -38.627 1.00 52.62 141 SER A C 1
ATOM 989 O O . SER A 1 141 ? -5.954 7.775 -38.429 1.00 52.62 141 SER A O 1
ATOM 991 N N . ALA A 1 142 ? -7.526 9.208 -37.686 1.00 51.69 142 ALA A N 1
ATOM 992 C CA . ALA A 1 142 ? -7.764 8.540 -36.421 1.00 51.69 142 ALA A CA 1
ATOM 993 C C . ALA A 1 142 ? -8.371 7.161 -36.709 1.00 51.69 142 ALA A C 1
ATOM 995 O O . ALA A 1 142 ? -9.566 7.027 -36.967 1.00 51.69 142 ALA A O 1
ATOM 996 N N . SER A 1 143 ? -7.531 6.129 -36.694 1.00 50.75 143 SER A N 1
ATOM 997 C CA . SER A 1 143 ? -8.009 4.769 -36.501 1.00 50.75 143 SER A CA 1
ATOM 998 C C . SER A 1 143 ? -8.521 4.693 -35.059 1.00 50.75 143 SER A C 1
ATOM 1000 O O . SER A 1 143 ? -7.825 5.182 -34.160 1.00 50.75 143 SER A O 1
ATOM 1002 N N . PRO A 1 144 ? -9.724 4.150 -34.798 1.00 51.31 144 PRO A N 1
ATOM 1003 C CA . PRO A 1 144 ? -10.171 3.964 -33.434 1.00 51.31 144 PRO A CA 1
ATOM 1004 C C . PRO A 1 144 ? -9.171 3.015 -32.789 1.00 51.31 144 PRO A C 1
ATOM 1006 O O . PRO A 1 144 ? -9.053 1.862 -33.201 1.00 51.31 144 PRO A O 1
ATOM 1009 N N . SER A 1 145 ? -8.409 3.534 -31.824 1.00 46.31 145 SER A N 1
ATOM 1010 C CA . SER A 1 145 ? -7.551 2.731 -30.966 1.00 46.31 145 SER A CA 1
ATOM 1011 C C . SER A 1 145 ? -8.464 1.735 -30.271 1.00 46.31 145 SER A C 1
ATOM 1013 O O . SER A 1 145 ? -9.145 2.058 -29.296 1.00 46.31 145 SER A O 1
ATOM 1015 N N . ALA A 1 146 ? -8.560 0.544 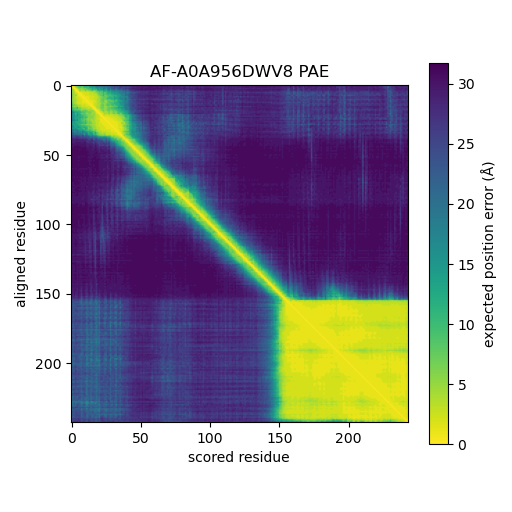-30.858 1.00 49.12 146 ALA A N 1
ATOM 1016 C CA . ALA A 1 146 ? -9.108 -0.618 -30.210 1.00 49.12 146 ALA A CA 1
ATOM 1017 C C . ALA A 1 146 ? -8.324 -0.737 -28.910 1.00 49.12 146 ALA A C 1
ATOM 1019 O O . ALA A 1 146 ? -7.121 -1.005 -28.927 1.00 49.12 146 ALA A O 1
ATOM 1020 N N . GLN A 1 147 ? -8.995 -0.450 -27.793 1.00 48.47 147 GLN A N 1
ATOM 1021 C CA . GLN A 1 147 ? -8.450 -0.720 -26.478 1.00 48.47 147 GLN A CA 1
ATOM 1022 C C . GLN A 1 147 ? -7.910 -2.147 -26.526 1.00 48.47 147 GLN A C 1
ATOM 1024 O O . GLN A 1 147 ? -8.676 -3.062 -26.848 1.00 48.47 147 GLN A O 1
ATOM 1029 N N . PRO A 1 148 ? -6.621 -2.377 -26.241 1.00 47.50 148 PRO A N 1
ATOM 1030 C CA . PRO A 1 148 ? -6.184 -3.731 -26.052 1.00 47.50 148 PRO A CA 1
ATOM 1031 C C . PRO A 1 148 ? -6.849 -4.188 -24.755 1.00 47.50 148 PRO A C 1
ATOM 1033 O O . PRO A 1 148 ? -6.368 -3.925 -23.651 1.00 47.50 148 PRO A O 1
ATOM 1036 N N . SER A 1 149 ? -7.950 -4.926 -24.901 1.00 49.72 149 SER A N 1
ATOM 1037 C CA . SER A 1 149 ? -8.330 -6.023 -24.012 1.00 49.72 149 SER A CA 1
ATOM 1038 C C . SER A 1 149 ? -7.248 -7.102 -24.111 1.00 49.72 149 SER A C 1
ATOM 1040 O O . SER A 1 149 ? -7.479 -8.230 -24.525 1.00 49.72 149 SER A O 1
ATOM 1042 N N . GLY A 1 150 ? -6.013 -6.710 -23.818 1.00 47.84 150 GLY A N 1
ATOM 1043 C CA . GLY A 1 150 ? -4.903 -7.595 -23.587 1.00 47.84 150 GLY A CA 1
ATOM 1044 C C . GLY A 1 150 ? -4.831 -7.755 -22.088 1.00 47.84 150 GLY A C 1
ATOM 1045 O O . GLY A 1 150 ? -4.595 -6.779 -21.376 1.00 47.84 150 GLY A O 1
ATOM 1046 N N . THR A 1 151 ? -5.052 -8.981 -21.626 1.00 56.69 151 THR A N 1
ATOM 1047 C CA . TH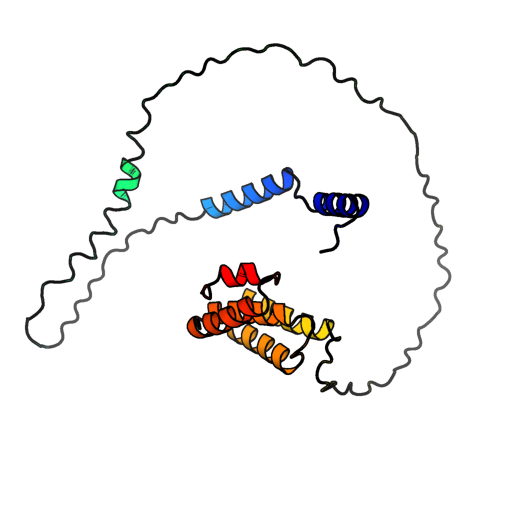R A 1 151 ? -4.450 -9.496 -20.395 1.00 56.69 151 THR A CA 1
ATOM 1048 C C . THR A 1 151 ? -3.063 -8.874 -20.273 1.00 56.69 151 THR A C 1
ATOM 1050 O O . THR A 1 151 ? -2.232 -9.087 -21.167 1.00 56.69 151 THR A O 1
ATOM 1053 N N . GLY A 1 152 ? -2.854 -8.027 -19.269 1.00 54.78 152 GLY A N 1
ATOM 1054 C CA . GLY A 1 152 ? -1.594 -7.336 -19.084 1.00 54.78 152 GLY A CA 1
ATOM 1055 C C . GLY A 1 152 ? -0.512 -8.383 -18.898 1.00 54.78 152 GLY A C 1
ATOM 1056 O O . GLY A 1 152 ? -0.405 -9.001 -17.844 1.00 54.78 152 GLY A O 1
ATOM 1057 N N . LYS A 1 153 ? 0.255 -8.649 -19.958 1.00 57.44 153 LYS A N 1
ATOM 1058 C CA . LYS A 1 153 ? 1.489 -9.427 -19.849 1.00 57.44 153 LYS A CA 1
ATOM 1059 C C . LYS A 1 153 ? 2.364 -8.665 -18.860 1.00 57.44 153 LYS A C 1
ATOM 1061 O O . LYS A 1 153 ? 2.391 -7.439 -18.941 1.00 57.44 153 LYS A O 1
ATOM 1066 N N . GLY A 1 154 ? 3.056 -9.369 -17.964 1.00 62.00 154 GLY A N 1
ATOM 1067 C CA . GLY A 1 154 ? 3.849 -8.804 -16.857 1.00 62.00 154 GLY A CA 1
ATOM 1068 C C . GLY A 1 154 ? 5.006 -7.860 -17.233 1.00 62.00 154 GLY A C 1
ATOM 1069 O O . GLY A 1 154 ? 5.955 -7.739 -16.472 1.00 62.00 154 GLY A O 1
ATOM 1070 N N . GLY A 1 155 ? 4.965 -7.223 -18.407 1.00 74.88 155 GLY A N 1
ATOM 1071 C CA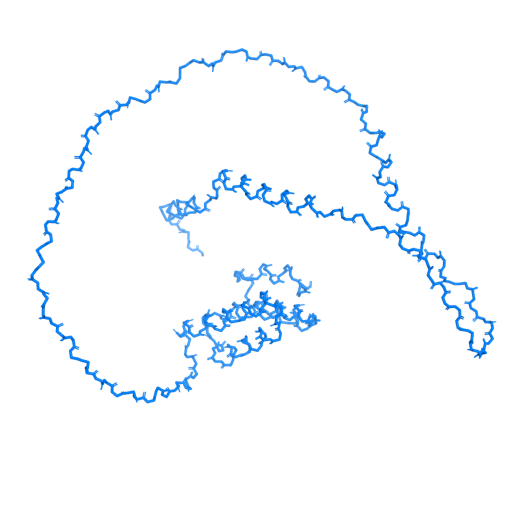 . GLY A 1 155 ? 5.838 -6.134 -18.827 1.00 74.88 155 GLY A CA 1
ATOM 1072 C C . GLY A 1 155 ? 5.150 -4.769 -18.999 1.00 74.88 155 GLY A C 1
ATOM 1073 O O . GLY A 1 155 ? 5.859 -3.809 -19.280 1.00 74.88 155 GLY A O 1
ATOM 1074 N N . ASP A 1 156 ? 3.823 -4.631 -18.845 1.00 92.00 156 ASP A N 1
ATOM 1075 C CA . ASP A 1 156 ? 3.157 -3.309 -18.894 1.00 92.00 156 ASP A CA 1
ATOM 1076 C C . ASP A 1 156 ? 3.196 -2.591 -17.533 1.00 92.00 156 ASP A C 1
ATOM 1078 O O . ASP A 1 156 ? 2.189 -2.433 -16.841 1.00 92.00 156 ASP A O 1
ATOM 1082 N N . ILE A 1 157 ? 4.390 -2.135 -17.155 1.00 95.62 157 ILE A N 1
ATOM 1083 C CA . ILE A 1 157 ? 4.606 -1.397 -15.903 1.00 95.62 157 ILE A CA 1
ATOM 1084 C C . ILE A 1 157 ? 3.815 -0.089 -15.881 1.00 95.62 157 ILE A C 1
ATOM 1086 O O . ILE A 1 157 ? 3.274 0.278 -14.844 1.00 95.62 157 ILE A O 1
ATOM 1090 N N . THR A 1 158 ? 3.702 0.612 -17.013 1.00 95.62 158 THR A N 1
ATOM 1091 C CA . THR A 1 158 ? 2.971 1.885 -17.086 1.00 95.62 158 THR A CA 1
ATOM 1092 C C . THR A 1 158 ? 1.492 1.694 -16.752 1.00 95.62 158 THR A C 1
ATOM 1094 O O . THR A 1 158 ? 0.926 2.475 -15.982 1.00 95.62 158 THR A O 1
ATOM 1097 N N . GLY A 1 159 ? 0.872 0.637 -17.280 1.00 96.00 159 GLY A N 1
ATOM 1098 C CA . GLY A 1 159 ? -0.499 0.264 -16.958 1.00 96.00 159 GLY A CA 1
ATOM 1099 C C . GLY A 1 159 ? -0.684 -0.145 -15.494 1.00 96.00 159 GLY A C 1
ATOM 1100 O O . GLY A 1 159 ? -1.680 0.242 -14.877 1.00 96.00 159 GLY A O 1
ATOM 1101 N N . GLU A 1 160 ? 0.271 -0.877 -14.917 1.00 97.38 160 GLU A N 1
ATOM 1102 C CA . GLU A 1 160 ? 0.264 -1.238 -13.494 1.00 97.38 160 GLU A CA 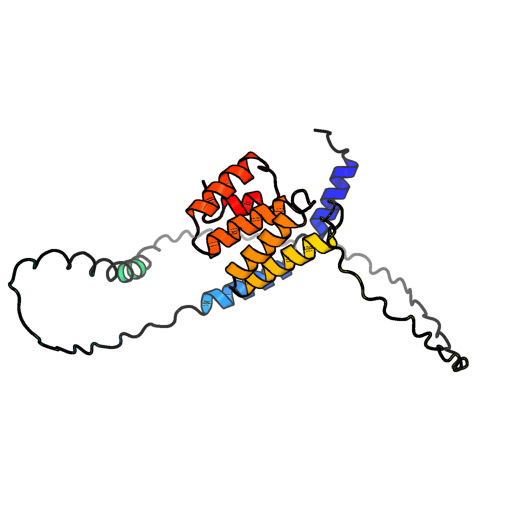1
ATOM 1103 C C . GLU A 1 160 ? 0.376 -0.006 -12.582 1.00 97.38 160 GLU A C 1
ATOM 1105 O O . GLU A 1 160 ? -0.441 0.176 -11.673 1.00 97.38 160 GLU A O 1
ATOM 1110 N N . THR A 1 161 ? 1.350 0.872 -12.846 1.00 98.06 161 THR A N 1
ATOM 1111 C CA . THR A 1 161 ? 1.580 2.105 -12.081 1.00 98.06 161 THR A CA 1
ATOM 1112 C C . THR A 1 161 ? 0.354 3.012 -12.114 1.00 98.06 161 THR A C 1
ATOM 1114 O O . THR A 1 161 ? -0.063 3.498 -11.067 1.00 98.06 161 THR A O 1
ATOM 1117 N N . ALA A 1 162 ? -0.303 3.164 -13.269 1.00 98.25 162 ALA A N 1
ATOM 1118 C CA . ALA A 1 162 ? -1.498 3.999 -13.392 1.00 98.25 162 ALA A CA 1
ATOM 1119 C C . ALA A 1 162 ? -2.656 3.553 -12.474 1.00 98.25 162 ALA A C 1
ATOM 1121 O O . ALA A 1 162 ? -3.406 4.390 -11.962 1.00 98.25 162 ALA A O 1
ATOM 1122 N N . LEU A 1 163 ? -2.817 2.244 -12.245 1.00 98.56 163 LEU A N 1
ATOM 1123 C CA . LEU A 1 163 ? -3.830 1.722 -11.321 1.00 98.56 163 LEU A CA 1
ATOM 1124 C C . LEU A 1 163 ? -3.440 1.940 -9.856 1.00 98.56 163 LEU A C 1
ATOM 1126 O O . LEU A 1 163 ? -4.290 2.325 -9.050 1.00 98.56 163 LEU A O 1
ATOM 1130 N N . LEU A 1 164 ? -2.163 1.754 -9.514 1.00 98.44 164 LEU A N 1
ATOM 1131 C CA . LEU A 1 164 ? -1.664 2.021 -8.163 1.00 98.44 164 LEU A CA 1
ATOM 1132 C C . LEU A 1 164 ? -1.742 3.512 -7.812 1.00 98.44 164 LEU A C 1
ATOM 1134 O O . LEU A 1 164 ? -2.189 3.852 -6.716 1.00 98.44 164 LEU A O 1
ATOM 1138 N N . ASP A 1 165 ? -1.411 4.405 -8.744 1.00 98.56 165 ASP A N 1
ATOM 1139 C CA . ASP A 1 165 ? -1.535 5.856 -8.567 1.00 98.56 165 ASP A CA 1
ATOM 1140 C C . ASP A 1 165 ? -2.990 6.273 -8.347 1.00 98.56 165 ASP A C 1
ATOM 1142 O O . ASP A 1 165 ? -3.288 7.085 -7.464 1.00 98.56 165 ASP A O 1
ATOM 1146 N N . ARG A 1 166 ? -3.922 5.670 -9.095 1.00 98.69 166 ARG A N 1
ATOM 1147 C CA . ARG A 1 166 ? -5.362 5.879 -8.905 1.00 98.69 166 ARG A CA 1
ATOM 1148 C C . ARG A 1 166 ? -5.808 5.443 -7.511 1.00 98.69 166 ARG A C 1
ATOM 1150 O O . ARG A 1 166 ? -6.538 6.185 -6.852 1.00 98.69 166 ARG A O 1
ATOM 1157 N N . ALA A 1 167 ? -5.356 4.278 -7.045 1.00 98.62 167 ALA A N 1
ATOM 1158 C CA . ALA A 1 167 ? -5.663 3.796 -5.702 1.00 98.62 167 ALA A CA 1
ATOM 1159 C C . ALA A 1 167 ? -5.107 4.739 -4.621 1.00 98.62 167 ALA A C 1
ATOM 1161 O O . ALA A 1 167 ? -5.816 5.108 -3.684 1.00 98.62 167 ALA A O 1
ATOM 1162 N N . GLN A 1 168 ? -3.865 5.201 -4.776 1.00 97.81 168 GLN A N 1
ATOM 1163 C CA . GLN A 1 168 ? -3.248 6.157 -3.857 1.00 97.81 168 GLN A CA 1
ATOM 1164 C C . GLN A 1 168 ? -3.973 7.507 -3.837 1.00 97.81 168 GLN A C 1
ATOM 1166 O O . GLN A 1 168 ? -4.175 8.071 -2.760 1.00 97.81 168 GLN A O 1
ATOM 1171 N N . ALA A 1 169 ? -4.379 8.031 -4.996 1.00 98.38 169 ALA A N 1
ATOM 1172 C CA . ALA A 1 169 ? -5.155 9.265 -5.088 1.00 98.38 169 ALA A CA 1
ATOM 1173 C C . ALA A 1 169 ? -6.496 9.135 -4.352 1.00 98.38 169 ALA A C 1
ATOM 1175 O O . ALA A 1 169 ? -6.812 9.966 -3.503 1.00 98.38 169 ALA A O 1
ATOM 1176 N N . ALA A 1 170 ? -7.223 8.040 -4.583 1.00 98.44 170 ALA A N 1
ATOM 1177 C CA . ALA A 1 170 ? -8.476 7.762 -3.892 1.00 98.44 170 ALA A CA 1
ATOM 1178 C C . ALA A 1 170 ? -8.295 7.666 -2.364 1.00 98.44 170 ALA A C 1
ATOM 1180 O O . ALA A 1 170 ? -9.080 8.248 -1.617 1.00 98.44 170 ALA A O 1
ATOM 1181 N N . LEU A 1 171 ? -7.221 7.031 -1.878 1.00 96.31 171 LEU A N 1
ATOM 1182 C CA . LEU A 1 171 ? -6.902 6.994 -0.444 1.00 96.31 171 LEU A CA 1
ATOM 1183 C C . LEU A 1 171 ? -6.599 8.379 0.141 1.00 96.31 171 LEU A C 1
ATOM 1185 O O . LEU A 1 171 ? -7.037 8.668 1.256 1.00 96.31 171 LEU A O 1
ATOM 1189 N N . ARG A 1 172 ? -5.869 9.239 -0.585 1.00 96.12 172 ARG A N 1
ATOM 1190 C CA . ARG A 1 172 ? -5.596 10.625 -0.154 1.00 96.12 172 ARG A CA 1
ATOM 1191 C C . ARG A 1 172 ? -6.877 11.447 -0.023 1.00 96.12 172 ARG A C 1
ATOM 1193 O O . ARG A 1 172 ? -6.956 12.308 0.845 1.00 96.12 172 ARG A O 1
ATOM 1200 N N . GLU A 1 173 ? -7.872 11.149 -0.848 1.00 97.38 173 GLU A N 1
ATOM 1201 C CA . GLU A 1 173 ? -9.178 11.813 -0.863 1.00 97.38 173 GLU A CA 1
ATOM 1202 C C . GLU A 1 173 ? -10.212 11.156 0.069 1.00 97.38 173 GLU A C 1
ATOM 1204 O O . GLU A 1 173 ? -11.360 11.587 0.117 1.00 97.38 173 GLU A O 1
ATOM 1209 N N . GLY A 1 174 ? -9.838 10.108 0.811 1.00 96.38 174 GLY A N 1
ATOM 1210 C CA . GLY A 1 174 ? -10.751 9.389 1.706 1.00 96.38 174 GLY A CA 1
ATOM 1211 C C . GLY A 1 174 ? -11.751 8.466 0.997 1.00 96.38 174 GLY A C 1
ATOM 1212 O O . GLY A 1 174 ? -12.638 7.915 1.644 1.00 96.38 174 GLY A O 1
ATOM 1213 N N . ARG A 1 175 ? -11.599 8.241 -0.311 1.00 98.50 175 ARG A N 1
ATOM 1214 C CA . ARG A 1 175 ? -12.441 7.356 -1.131 1.00 98.50 175 ARG A CA 1
ATOM 1215 C C . ARG A 1 175 ? -11.902 5.924 -1.113 1.00 98.50 175 ARG A C 1
ATOM 1217 O O . ARG A 1 175 ? -11.417 5.408 -2.117 1.00 98.50 175 ARG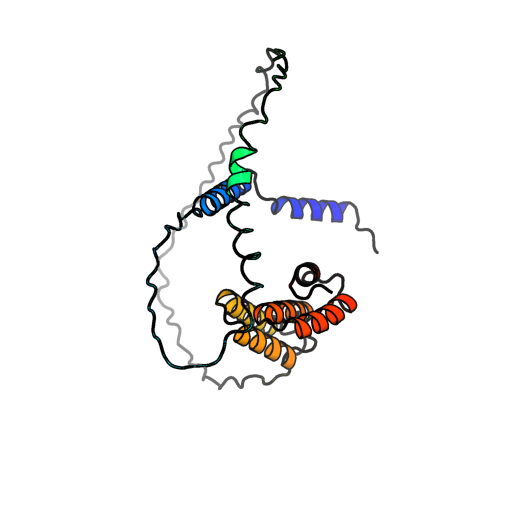 A O 1
ATOM 1224 N N . ALA A 1 176 ? -11.937 5.282 0.052 1.00 98.25 176 ALA A N 1
ATOM 1225 C CA . ALA A 1 176 ? -11.320 3.967 0.236 1.00 98.25 176 ALA A CA 1
ATOM 1226 C C . ALA A 1 176 ? -11.961 2.855 -0.625 1.00 98.25 176 ALA A C 1
ATOM 1228 O O . ALA A 1 176 ? -11.244 1.974 -1.095 1.00 98.25 176 ALA A O 1
ATOM 1229 N N . ASP A 1 177 ? -13.265 2.920 -0.909 1.00 98.69 177 ASP A N 1
ATOM 1230 C CA . ASP A 1 177 ? -13.929 1.969 -1.814 1.00 98.69 177 ASP A CA 1
ATOM 1231 C C . ASP A 1 177 ? -13.415 2.080 -3.258 1.00 98.69 177 ASP A C 1
ATOM 1233 O O . ASP A 1 177 ? -13.154 1.072 -3.915 1.00 98.69 177 ASP A O 1
ATOM 1237 N N . ASP A 1 178 ? -13.183 3.304 -3.743 1.00 98.75 178 ASP A N 1
ATOM 1238 C CA . ASP A 1 178 ? -12.599 3.529 -5.069 1.00 98.75 178 ASP A CA 1
ATOM 1239 C C . ASP A 1 178 ? -11.155 3.037 -5.151 1.00 98.75 178 ASP A C 1
ATOM 1241 O O . ASP A 1 178 ? -10.734 2.517 -6.187 1.00 98.75 178 ASP A O 1
ATOM 1245 N N . ALA A 1 179 ? -10.400 3.176 -4.058 1.00 98.81 179 ALA A N 1
ATOM 1246 C CA . ALA A 1 179 ? -9.063 2.613 -3.970 1.00 98.81 179 ALA A CA 1
ATOM 1247 C C . ALA A 1 179 ? -9.099 1.084 -4.068 1.00 98.81 179 ALA A C 1
ATOM 1249 O O . ALA A 1 179 ? -8.317 0.508 -4.822 1.00 98.81 179 ALA A O 1
ATOM 1250 N N . LEU A 1 180 ? -10.031 0.431 -3.364 1.00 98.81 180 LEU A N 1
ATOM 1251 C CA . LEU A 1 180 ? -10.168 -1.024 -3.405 1.00 98.81 180 LEU A CA 1
ATOM 1252 C C . LEU A 1 180 ? -10.507 -1.508 -4.818 1.00 98.81 180 LEU A C 1
ATOM 1254 O O . LEU A 1 180 ? -9.844 -2.409 -5.322 1.00 98.81 180 LEU A O 1
ATOM 1258 N N . ARG A 1 181 ? -11.445 -0.835 -5.494 1.00 98.81 181 ARG A N 1
ATOM 1259 C CA . ARG A 1 181 ? -11.831 -1.140 -6.878 1.00 98.81 181 ARG A CA 1
ATOM 1260 C C . ARG A 1 181 ? -10.669 -1.006 -7.865 1.00 98.81 181 ARG A C 1
ATOM 1262 O O . ARG A 1 181 ? -10.519 -1.850 -8.739 1.00 98.81 181 ARG A O 1
ATOM 1269 N N . ALA A 1 182 ? -9.835 0.027 -7.732 1.00 98.75 182 ALA A N 1
ATOM 1270 C CA . ALA A 1 182 ? -8.649 0.182 -8.579 1.00 98.75 182 ALA A CA 1
ATOM 1271 C C . ALA A 1 182 ? -7.614 -0.939 -8.350 1.00 98.75 182 ALA A C 1
ATOM 1273 O O . ALA A 1 182 ? -6.947 -1.371 -9.289 1.00 98.75 182 ALA A O 1
ATOM 1274 N N . LEU A 1 183 ? -7.492 -1.426 -7.112 1.00 98.75 183 LEU A N 1
ATOM 1275 C CA . LEU A 1 183 ? -6.607 -2.540 -6.763 1.00 98.75 183 LEU A CA 1
ATOM 1276 C C . LEU A 1 183 ? -7.159 -3.892 -7.234 1.00 98.75 183 LEU A C 1
ATOM 1278 O O . LEU A 1 183 ? -6.372 -4.741 -7.644 1.00 98.75 183 LEU A O 1
ATOM 1282 N N . ASP A 1 184 ? -8.480 -4.085 -7.204 1.00 98.44 184 ASP A N 1
ATOM 1283 C CA . ASP A 1 184 ? -9.147 -5.247 -7.806 1.00 98.44 184 ASP A CA 1
ATOM 1284 C C . ASP A 1 184 ? -8.928 -5.278 -9.325 1.00 98.44 184 ASP A C 1
ATOM 1286 O O . ASP A 1 184 ? -8.490 -6.296 -9.853 1.00 98.44 184 ASP A O 1
ATOM 1290 N N . GLU A 1 185 ? -9.098 -4.142 -10.011 1.00 98.25 185 GLU A N 1
ATOM 1291 C CA . GLU A 1 185 ? -8.813 -4.011 -11.449 1.00 98.25 185 GLU A CA 1
ATOM 1292 C C . GLU A 1 185 ? -7.344 -4.345 -11.771 1.00 98.25 185 GLU A C 1
ATOM 1294 O O . GLU A 1 185 ? -7.056 -5.021 -12.761 1.00 98.25 185 GLU A O 1
ATOM 1299 N N . HIS A 1 186 ? -6.396 -3.927 -10.918 1.00 98.19 186 HIS A N 1
ATOM 1300 C CA . HIS A 1 186 ? -4.986 -4.326 -11.058 1.00 98.19 186 HIS A CA 1
ATOM 1301 C C . HIS A 1 186 ? -4.820 -5.839 -10.871 1.00 98.19 186 HIS A C 1
ATOM 1303 O O . HIS A 1 186 ? -4.100 -6.472 -11.639 1.00 98.19 186 HIS A O 1
ATOM 1309 N N . GLY A 1 187 ? -5.529 -6.422 -9.901 1.00 96.88 187 GLY A N 1
ATOM 1310 C CA . GLY A 1 187 ? -5.667 -7.865 -9.670 1.00 96.88 187 GLY A CA 1
ATOM 1311 C C . GLY A 1 187 ? -6.062 -8.650 -10.911 1.00 96.88 187 GLY A C 1
ATOM 1312 O O . GLY A 1 187 ? -5.408 -9.629 -11.268 1.00 96.88 187 GLY A O 1
ATOM 1313 N N . GLU A 1 188 ? -7.122 -8.196 -11.566 1.00 97.06 188 GLU A N 1
ATOM 1314 C CA . GLU A 1 188 ? -7.705 -8.841 -12.740 1.00 97.06 188 GLU A CA 1
ATOM 1315 C C . GLU A 1 188 ? -6.822 -8.687 -13.981 1.00 97.06 188 GLU A C 1
ATOM 1317 O O . GLU A 1 188 ? -6.658 -9.631 -14.755 1.00 97.06 188 GLU A O 1
ATOM 1322 N N . ARG A 1 189 ? -6.234 -7.501 -14.180 1.00 96.25 189 ARG A N 1
ATOM 1323 C CA . ARG A 1 189 ? -5.487 -7.179 -15.401 1.00 96.25 189 ARG A CA 1
ATOM 1324 C C . ARG A 1 189 ? -4.021 -7.604 -15.353 1.00 96.25 189 ARG A C 1
ATOM 1326 O O . ARG A 1 189 ? -3.473 -7.950 -16.398 1.00 96.25 189 ARG A O 1
ATOM 1333 N N . TYR A 1 190 ? -3.418 -7.590 -14.165 1.00 95.69 190 TYR A N 1
ATOM 1334 C CA . TYR A 1 190 ? -1.995 -7.829 -13.912 1.00 95.69 190 TYR A CA 1
ATOM 1335 C C . TYR A 1 190 ? -1.815 -8.794 -12.730 1.00 95.69 190 TYR A C 1
ATOM 1337 O O . TYR A 1 190 ? -1.147 -8.487 -11.738 1.00 95.69 190 TYR A O 1
ATOM 1345 N N . ALA A 1 191 ? -2.446 -9.971 -12.800 1.00 93.12 191 ALA A N 1
ATOM 1346 C CA . ALA A 1 191 ? -2.419 -10.967 -11.723 1.00 93.12 191 ALA A CA 1
ATOM 1347 C C . ALA A 1 191 ? -0.986 -11.262 -11.235 1.00 93.12 191 ALA A C 1
ATOM 1349 O O . ALA A 1 191 ? -0.722 -11.135 -10.034 1.00 93.12 191 ALA A O 1
ATOM 1350 N N . ASP A 1 192 ? -0.081 -11.514 -12.191 1.00 90.94 192 ASP A N 1
ATOM 1351 C CA . ASP A 1 192 ? 1.354 -11.786 -12.010 1.00 90.94 192 ASP A CA 1
ATOM 1352 C C . ASP A 1 192 ? 2.244 -10.608 -12.460 1.00 90.94 192 ASP A C 1
ATOM 1354 O O . ASP A 1 192 ? 3.371 -10.800 -12.920 1.00 90.94 192 ASP A O 1
ATOM 1358 N N . GLY A 1 193 ? 1.715 -9.383 -12.379 1.00 93.94 193 GLY A N 1
ATOM 1359 C CA . GLY A 1 193 ? 2.440 -8.158 -12.716 1.00 93.94 193 GLY A CA 1
ATOM 1360 C C . GLY A 1 193 ? 3.651 -7.906 -11.816 1.00 93.94 193 GLY A C 1
ATOM 1361 O O . GLY A 1 193 ? 3.767 -8.462 -10.717 1.00 93.94 193 GLY A O 1
ATOM 1362 N N . ALA A 1 194 ? 4.559 -7.043 -12.269 1.00 95.38 194 ALA A N 1
ATOM 1363 C CA . ALA A 1 194 ? 5.774 -6.738 -11.517 1.00 95.38 194 ALA A CA 1
ATOM 1364 C C . ALA A 1 194 ? 5.477 -5.993 -10.208 1.00 95.38 194 ALA A C 1
ATOM 1366 O O . ALA A 1 194 ? 6.260 -6.096 -9.270 1.00 95.38 194 ALA A O 1
ATOM 1367 N N . LEU A 1 195 ? 4.343 -5.283 -10.130 1.00 96.50 195 LEU A N 1
ATOM 1368 C CA . LEU A 1 195 ? 3.922 -4.513 -8.957 1.00 96.50 195 LEU A CA 1
ATOM 1369 C C . LEU A 1 195 ? 2.876 -5.259 -8.106 1.00 96.50 195 LEU A C 1
ATOM 1371 O O . LEU A 1 195 ? 2.010 -4.661 -7.454 1.00 96.50 195 LEU A O 1
ATOM 1375 N N . ARG A 1 196 ? 2.908 -6.598 -8.141 1.00 96.69 196 ARG A N 1
ATOM 1376 C CA . ARG A 1 196 ? 1.977 -7.465 -7.400 1.00 96.69 196 ARG A CA 1
ATOM 1377 C C . ARG A 1 196 ? 2.076 -7.271 -5.887 1.00 96.69 196 ARG A C 1
ATOM 1379 O O . ARG A 1 196 ? 1.041 -7.249 -5.219 1.00 96.69 196 ARG A O 1
ATOM 1386 N N . GLU A 1 197 ? 3.283 -7.140 -5.342 1.00 97.62 197 GLU A N 1
ATOM 1387 C CA . GLU A 1 197 ? 3.482 -6.988 -3.894 1.00 97.62 197 GLU A CA 1
ATOM 1388 C C . GLU A 1 197 ? 2.984 -5.623 -3.403 1.00 97.62 197 GLU A C 1
ATOM 1390 O O . GLU A 1 197 ? 2.338 -5.517 -2.359 1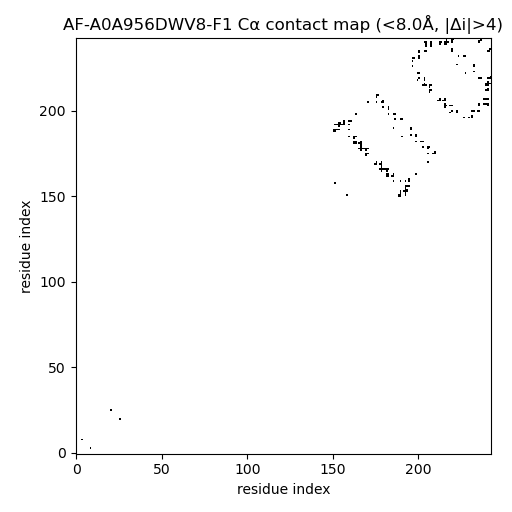.00 97.62 197 GLU A O 1
ATOM 1395 N N . GLU A 1 198 ? 3.200 -4.581 -4.202 1.00 98.12 198 GLU A N 1
ATOM 1396 C CA . GLU A 1 198 ? 2.716 -3.223 -3.988 1.00 98.12 198 GLU A CA 1
ATOM 1397 C C . GLU A 1 198 ? 1.187 -3.200 -3.977 1.00 98.12 198 GLU A C 1
ATOM 1399 O O . GLU A 1 198 ? 0.598 -2.630 -3.051 1.00 98.12 198 GLU A O 1
ATOM 1404 N N . ARG A 1 199 ? 0.536 -3.877 -4.940 1.00 98.38 199 ARG A N 1
ATOM 1405 C CA . ARG A 1 199 ? -0.924 -4.068 -4.943 1.00 98.38 199 ARG A CA 1
ATOM 1406 C C . ARG A 1 199 ? -1.382 -4.743 -3.653 1.00 98.38 199 ARG A C 1
ATOM 1408 O O . ARG A 1 199 ? -2.296 -4.238 -3.002 1.00 98.38 199 ARG A O 1
ATOM 1415 N N . GLN A 1 200 ? -0.786 -5.880 -3.288 1.00 98.38 200 GLN A N 1
ATOM 1416 C CA . GLN A 1 200 ? -1.192 -6.657 -2.109 1.00 98.38 200 GLN A CA 1
ATOM 1417 C C . GLN A 1 200 ? -1.071 -5.831 -0.822 1.00 98.38 200 GLN A C 1
ATOM 1419 O O . GLN A 1 200 ? -2.027 -5.737 -0.050 1.00 98.38 200 GLN A O 1
ATOM 1424 N N . GLY A 1 201 ? 0.062 -5.154 -0.621 1.00 98.06 201 GLY A N 1
ATOM 1425 C CA . GLY A 1 201 ? 0.260 -4.264 0.520 1.00 98.06 201 GLY A CA 1
ATOM 1426 C C . GLY A 1 201 ? -0.738 -3.102 0.541 1.00 98.06 201 GLY A C 1
ATOM 1427 O O . GLY A 1 201 ? -1.334 -2.817 1.581 1.00 98.06 201 GLY A O 1
ATOM 1428 N N . ALA A 1 202 ? -0.975 -2.446 -0.599 1.00 98.25 202 ALA A N 1
ATOM 1429 C CA . ALA A 1 202 ? -1.951 -1.361 -0.706 1.00 98.25 202 ALA A CA 1
ATOM 1430 C C . ALA A 1 202 ? -3.387 -1.832 -0.427 1.00 98.25 202 ALA A C 1
ATOM 1432 O O . ALA A 1 202 ? -4.151 -1.113 0.226 1.00 98.25 202 ALA A O 1
ATOM 1433 N N . ARG A 1 203 ? -3.748 -3.047 -0.854 1.00 98.75 203 ARG A N 1
ATOM 1434 C CA . ARG A 1 203 ? -5.060 -3.653 -0.595 1.00 98.75 203 ARG A CA 1
ATOM 1435 C C . ARG A 1 203 ? -5.289 -3.871 0.891 1.00 98.75 203 ARG A C 1
ATOM 1437 O O . ARG A 1 203 ? -6.292 -3.391 1.413 1.00 98.75 203 ARG A O 1
ATOM 1444 N N . ILE A 1 204 ? -4.330 -4.477 1.587 1.00 98.75 204 ILE A N 1
ATOM 1445 C CA . ILE A 1 204 ? -4.393 -4.685 3.042 1.00 98.75 204 ILE A CA 1
ATOM 1446 C C . ILE A 1 204 ? -4.622 -3.356 3.776 1.00 98.75 204 ILE A C 1
ATOM 1448 O O . ILE A 1 204 ? -5.492 -3.242 4.641 1.00 98.75 204 ILE A O 1
ATOM 1452 N N . LEU A 1 205 ? -3.877 -2.314 3.404 1.00 98.19 205 LEU A N 1
ATOM 1453 C CA . LEU A 1 205 ? -4.009 -0.990 4.017 1.00 98.19 205 LEU A CA 1
ATOM 1454 C C . LEU A 1 205 ? -5.352 -0.326 3.689 1.00 98.19 205 LEU A C 1
ATOM 1456 O O . LEU A 1 205 ? -5.911 0.379 4.530 1.00 98.19 205 LEU A O 1
ATOM 1460 N N . THR A 1 206 ? -5.890 -0.566 2.497 1.00 98.75 206 THR A N 1
ATOM 1461 C CA . THR A 1 206 ? -7.215 -0.081 2.090 1.00 98.75 206 THR A CA 1
ATOM 1462 C C . THR A 1 206 ? -8.322 -0.776 2.880 1.00 98.75 206 THR A C 1
ATOM 1464 O O . THR A 1 206 ? -9.210 -0.105 3.401 1.00 98.75 206 THR A O 1
ATOM 1467 N N . LEU A 1 207 ? -8.230 -2.094 3.082 1.00 98.75 207 LEU A N 1
ATOM 1468 C CA . LEU A 1 207 ? -9.151 -2.845 3.942 1.00 98.75 207 LEU A CA 1
ATOM 1469 C C . LEU A 1 207 ? -9.137 -2.308 5.381 1.00 98.75 207 LEU A C 1
ATOM 1471 O O . LEU A 1 207 ? -10.196 -2.149 5.988 1.00 98.75 207 LEU A O 1
ATOM 1475 N N . CYS A 1 208 ? -7.963 -1.931 5.898 1.00 98.25 208 CYS A N 1
ATOM 1476 C CA . CYS A 1 208 ? -7.866 -1.234 7.180 1.00 98.25 208 CYS A CA 1
ATOM 1477 C C . CYS A 1 208 ? -8.622 0.099 7.197 1.00 98.25 208 CYS A C 1
ATOM 1479 O O . CYS A 1 208 ? -9.315 0.393 8.169 1.00 98.25 208 CYS A O 1
ATOM 1481 N N . ARG A 1 209 ? -8.520 0.905 6.134 1.00 97.94 209 ARG A N 1
ATOM 1482 C CA . ARG A 1 209 ? -9.250 2.181 6.025 1.00 97.94 209 ARG A CA 1
ATOM 1483 C C . ARG A 1 209 ? -10.762 1.992 5.963 1.00 97.94 209 ARG A C 1
ATOM 1485 O O . ARG A 1 209 ? -11.481 2.818 6.509 1.00 97.94 209 ARG A O 1
ATOM 1492 N N . LEU A 1 210 ? -11.219 0.895 5.366 1.00 98.38 210 LEU A N 1
ATOM 1493 C CA . LEU A 1 210 ? -12.631 0.513 5.299 1.00 98.38 210 LEU A CA 1
ATOM 1494 C C . LEU A 1 210 ? -13.164 -0.112 6.600 1.00 98.38 210 LEU A C 1
ATOM 1496 O O . LEU A 1 210 ? -14.336 -0.465 6.671 1.00 98.38 210 LEU A O 1
ATOM 1500 N N . GLY A 1 211 ? -12.322 -0.320 7.619 1.00 98.25 211 GLY A N 1
ATOM 1501 C CA . GLY A 1 211 ? -12.713 -1.033 8.839 1.00 98.25 211 GLY A CA 1
ATOM 1502 C C . GLY A 1 211 ? -12.911 -2.544 8.645 1.00 98.25 211 GLY A C 1
ATOM 1503 O O . GLY A 1 211 ? -13.348 -3.232 9.567 1.00 98.25 211 GLY A O 1
ATOM 1504 N N . ARG A 1 212 ? -12.533 -3.098 7.485 1.00 98.62 212 ARG A N 1
ATOM 1505 C CA . ARG A 1 212 ? -12.592 -4.534 7.152 1.00 98.62 212 ARG A CA 1
ATOM 1506 C C . ARG A 1 212 ? -11.404 -5.287 7.762 1.00 98.62 212 ARG A C 1
ATOM 1508 O O . ARG A 1 212 ? -10.646 -5.969 7.078 1.00 98.62 212 ARG A O 1
ATOM 1515 N N . VAL A 1 213 ? -11.220 -5.146 9.075 1.00 98.62 213 VAL A N 1
ATOM 1516 C CA . VAL A 1 213 ? -10.005 -5.578 9.790 1.00 98.62 213 VAL A CA 1
ATOM 1517 C C . VAL A 1 213 ? -9.782 -7.090 9.715 1.00 98.62 213 VAL A C 1
ATOM 1519 O O . VAL A 1 213 ? -8.648 -7.530 9.545 1.00 98.62 213 VAL A O 1
ATOM 1522 N N . ALA A 1 214 ? -10.842 -7.895 9.828 1.00 98.38 214 ALA A N 1
ATOM 1523 C CA . ALA A 1 214 ? -10.725 -9.355 9.781 1.00 98.38 214 ALA A CA 1
ATOM 1524 C C . ALA A 1 214 ? -10.155 -9.845 8.438 1.00 98.38 214 ALA A C 1
ATOM 1526 O O . ALA A 1 214 ? -9.259 -10.685 8.402 1.00 98.38 214 ALA A O 1
ATOM 1527 N N . GLU A 1 215 ? -10.632 -9.262 7.342 1.00 98.56 215 GLU A N 1
ATOM 1528 C CA . GLU A 1 215 ? -10.151 -9.558 5.994 1.00 98.56 215 GLU A CA 1
ATOM 1529 C C . GLU A 1 215 ? -8.729 -9.037 5.779 1.00 98.56 215 GLU A C 1
ATOM 1531 O O . GLU A 1 215 ? -7.878 -9.766 5.272 1.00 98.56 215 GLU A O 1
ATOM 1536 N N . ALA A 1 216 ? -8.438 -7.824 6.263 1.00 98.69 216 ALA A N 1
ATOM 1537 C CA . ALA A 1 216 ? -7.098 -7.250 6.213 1.00 98.69 216 ALA A CA 1
ATOM 1538 C C . ALA A 1 216 ? -6.067 -8.161 6.903 1.00 98.69 216 ALA A C 1
ATOM 1540 O O . ALA A 1 216 ? -5.006 -8.413 6.338 1.00 98.69 216 ALA A O 1
ATOM 1541 N N . ARG A 1 217 ? -6.387 -8.710 8.085 1.00 98.75 217 ARG A N 1
ATOM 1542 C CA . ARG A 1 217 ? -5.520 -9.663 8.807 1.00 98.75 217 ARG A CA 1
ATOM 1543 C C . ARG A 1 217 ? -5.312 -10.964 8.038 1.00 98.75 217 ARG A C 1
ATOM 1545 O O . ARG A 1 217 ? -4.187 -11.452 7.963 1.00 98.75 217 ARG A O 1
ATOM 1552 N N . ALA A 1 218 ? -6.369 -11.516 7.443 1.00 98.50 218 ALA A N 1
ATOM 1553 C CA . ALA A 1 218 ? -6.271 -12.741 6.651 1.00 98.50 218 ALA A CA 1
ATOM 1554 C C . ALA A 1 218 ? -5.414 -12.554 5.384 1.00 98.50 218 ALA A C 1
ATOM 1556 O O . ALA A 1 218 ? -4.662 -13.450 4.992 1.00 98.50 218 ALA A O 1
ATOM 1557 N N . GLU A 1 219 ? -5.498 -11.394 4.732 1.00 98.44 219 GLU A N 1
ATOM 1558 C CA . GLU A 1 219 ? -4.613 -11.035 3.620 1.00 98.44 219 GLU A CA 1
ATOM 1559 C C . GLU A 1 219 ? -3.174 -10.776 4.084 1.00 98.44 219 GLU A C 1
ATOM 1561 O O . GLU A 1 219 ? -2.240 -11.300 3.479 1.00 98.44 219 GLU A O 1
ATOM 1566 N N . ALA A 1 220 ? -2.984 -10.051 5.189 1.00 98.62 220 ALA A N 1
ATOM 1567 C CA . ALA A 1 220 ? -1.666 -9.759 5.745 1.00 98.62 220 ALA A CA 1
ATOM 1568 C C . ALA A 1 220 ? -0.905 -11.022 6.157 1.00 98.62 220 ALA A C 1
ATOM 1570 O O . ALA A 1 220 ? 0.285 -11.127 5.871 1.00 98.62 220 ALA A O 1
ATOM 1571 N N . ALA A 1 221 ? -1.576 -11.996 6.777 1.00 98.44 221 ALA A N 1
ATOM 1572 C CA . ALA A 1 221 ? -0.954 -13.259 7.164 1.00 98.44 221 ALA A CA 1
ATOM 1573 C C . ALA A 1 221 ? -0.377 -14.008 5.951 1.00 98.44 221 ALA A C 1
ATOM 1575 O O . ALA A 1 221 ? 0.765 -14.463 5.994 1.00 98.44 221 ALA A O 1
ATOM 1576 N N . ARG A 1 222 ? -1.135 -14.077 4.848 1.00 98.06 222 ARG A N 1
ATOM 1577 C CA . ARG A 1 222 ? -0.678 -14.690 3.589 1.00 98.06 222 ARG A CA 1
ATOM 1578 C C . ARG A 1 222 ? 0.470 -13.902 2.969 1.00 98.06 222 ARG A C 1
ATOM 1580 O O . ARG A 1 222 ? 1.524 -14.465 2.696 1.00 98.06 222 ARG A O 1
ATOM 1587 N N . PHE A 1 223 ? 0.301 -12.588 2.837 1.00 98.19 223 PHE A N 1
ATOM 1588 C CA . PHE A 1 223 ? 1.309 -11.707 2.254 1.00 98.19 223 PHE A CA 1
ATOM 1589 C C . PHE A 1 223 ? 2.646 -11.757 3.005 1.00 98.19 223 PHE A C 1
ATOM 1591 O O . PHE A 1 223 ? 3.702 -11.847 2.389 1.00 98.19 223 PHE A O 1
ATOM 1598 N N . LEU A 1 224 ? 2.624 -11.734 4.339 1.00 98.12 224 LEU A N 1
ATOM 1599 C CA . LEU A 1 224 ? 3.844 -11.771 5.146 1.00 98.12 224 LEU A CA 1
ATOM 1600 C C . LEU A 1 224 ? 4.512 -13.151 5.158 1.00 98.12 224 LEU A C 1
ATOM 1602 O O . LEU A 1 224 ? 5.719 -13.217 5.387 1.00 98.12 224 LEU A O 1
ATOM 1606 N N . ALA A 1 225 ? 3.758 -14.228 4.918 1.00 98.00 225 ALA A N 1
ATOM 1607 C CA . ALA A 1 225 ? 4.317 -15.563 4.736 1.00 98.00 225 ALA A CA 1
ATOM 1608 C C . ALA A 1 225 ? 4.999 -15.712 3.364 1.00 98.00 225 ALA A C 1
ATOM 1610 O O . ALA A 1 225 ? 6.081 -16.288 3.282 1.00 98.00 225 ALA A O 1
ATOM 1611 N N . GLU A 1 226 ? 4.393 -15.168 2.306 1.00 97.06 226 GLU A N 1
ATOM 1612 C CA . GLU A 1 226 ? 4.896 -15.257 0.927 1.00 97.06 226 GLU A CA 1
ATOM 1613 C C . GLU A 1 226 ? 6.035 -14.264 0.641 1.00 97.06 226 GLU A C 1
ATOM 1615 O O . GLU A 1 226 ? 7.056 -14.640 0.066 1.00 97.06 226 GLU A O 1
ATOM 1620 N N . SER A 1 227 ? 5.894 -13.015 1.092 1.00 96.69 227 SER A N 1
ATOM 1621 C CA . SER A 1 227 ? 6.797 -11.899 0.782 1.00 96.69 227 SER A CA 1
ATOM 1622 C C . SER A 1 227 ? 7.311 -11.187 2.050 1.00 96.69 227 SER A C 1
ATOM 1624 O O . SER A 1 227 ? 7.156 -9.970 2.211 1.00 96.69 227 SER A O 1
ATOM 1626 N N . PRO A 1 228 ? 7.992 -11.893 2.981 1.00 96.25 228 PRO A N 1
ATOM 1627 C CA . PRO A 1 228 ? 8.401 -11.333 4.276 1.00 96.25 228 PRO A CA 1
ATOM 1628 C C . PRO A 1 228 ? 9.405 -10.174 4.178 1.00 96.25 228 PRO A C 1
ATOM 1630 O O . PRO A 1 228 ? 9.495 -9.365 5.109 1.00 96.25 228 PRO A O 1
ATOM 1633 N N . ARG A 1 229 ? 10.174 -10.096 3.084 1.00 96.00 229 ARG A N 1
ATOM 1634 C CA . ARG A 1 229 ? 11.186 -9.052 2.838 1.00 96.00 229 ARG A CA 1
ATOM 1635 C C . ARG A 1 229 ? 10.718 -7.964 1.871 1.00 96.00 229 ARG A C 1
ATOM 1637 O O . ARG A 1 229 ? 11.527 -7.119 1.501 1.00 96.00 229 ARG A O 1
ATOM 1644 N N . SER A 1 230 ? 9.447 -7.983 1.469 1.00 96.38 230 SER A N 1
ATOM 1645 C CA . SER A 1 230 ? 8.899 -6.956 0.587 1.00 96.38 230 SER A CA 1
ATOM 1646 C C . SER A 1 230 ? 9.047 -5.563 1.213 1.00 96.38 230 SER A C 1
ATOM 1648 O O . SER A 1 230 ? 8.812 -5.421 2.422 1.00 96.38 230 SER A O 1
ATOM 1650 N N . PRO A 1 231 ? 9.365 -4.513 0.436 1.00 95.06 231 PRO A N 1
ATOM 1651 C CA . PRO A 1 231 ? 9.445 -3.143 0.945 1.00 95.06 231 PRO A CA 1
ATOM 1652 C C . PRO A 1 231 ? 8.173 -2.678 1.674 1.00 95.06 231 PRO A C 1
ATOM 1654 O O . PRO A 1 231 ? 8.246 -1.924 2.646 1.00 95.06 231 PRO A O 1
ATOM 1657 N N . VAL A 1 232 ? 6.992 -3.161 1.266 1.00 96.81 232 VAL A N 1
ATOM 1658 C CA . VAL A 1 232 ? 5.710 -2.796 1.897 1.00 96.81 232 VAL A CA 1
ATOM 1659 C C . VAL A 1 232 ? 5.396 -3.612 3.163 1.00 96.81 232 VAL A C 1
ATOM 1661 O O . VAL A 1 232 ? 4.522 -3.229 3.946 1.00 96.81 232 VAL A O 1
ATOM 1664 N N . ALA A 1 233 ? 6.143 -4.685 3.451 1.00 97.69 233 ALA A N 1
ATOM 1665 C CA . ALA A 1 233 ? 5.890 -5.570 4.593 1.00 97.69 233 ALA A CA 1
ATOM 1666 C C . ALA A 1 233 ? 5.980 -4.855 5.946 1.00 97.69 233 ALA A C 1
ATOM 1668 O O . ALA A 1 233 ? 5.166 -5.109 6.833 1.00 97.69 233 ALA A O 1
ATOM 1669 N N . ALA A 1 234 ? 6.924 -3.924 6.116 1.00 96.56 234 ALA A N 1
ATOM 1670 C CA . ALA A 1 234 ? 7.031 -3.136 7.347 1.00 96.56 234 ALA A CA 1
ATOM 1671 C C . ALA A 1 234 ? 5.758 -2.312 7.609 1.00 96.56 234 ALA A C 1
ATOM 1673 O O . ALA A 1 234 ? 5.260 -2.270 8.733 1.00 96.56 234 ALA A O 1
ATOM 1674 N N . ARG A 1 235 ? 5.182 -1.722 6.554 1.00 96.69 235 ARG A N 1
ATOM 1675 C CA . ARG A 1 235 ? 3.940 -0.947 6.652 1.00 96.69 235 ARG A CA 1
ATOM 1676 C C . ARG A 1 235 ? 2.738 -1.835 6.966 1.00 96.69 235 ARG A C 1
ATOM 1678 O O . ARG A 1 235 ? 1.899 -1.440 7.767 1.00 96.69 235 ARG A O 1
ATOM 1685 N N . VAL A 1 236 ? 2.674 -3.033 6.382 1.00 98.31 236 VAL A N 1
ATOM 1686 C CA . VAL A 1 236 ? 1.632 -4.024 6.697 1.00 98.31 236 VAL A CA 1
ATOM 1687 C C . VAL A 1 236 ? 1.698 -4.438 8.171 1.00 98.31 236 VAL A C 1
ATOM 1689 O O . VAL A 1 236 ? 0.674 -4.397 8.852 1.00 98.31 236 VAL A O 1
ATOM 1692 N N . ARG A 1 237 ? 2.894 -4.746 8.697 1.00 97.81 237 ARG A N 1
ATOM 1693 C CA . ARG A 1 237 ? 3.092 -5.103 10.117 1.00 97.81 237 ARG A CA 1
ATOM 1694 C C . ARG A 1 237 ? 2.694 -3.984 11.082 1.00 97.81 237 ARG A C 1
ATOM 1696 O O . ARG A 1 237 ? 2.224 -4.275 12.171 1.00 97.81 237 ARG A O 1
ATOM 1703 N N . GLY A 1 238 ? 2.865 -2.722 10.688 1.00 97.62 238 GLY A N 1
ATOM 1704 C CA . GLY A 1 238 ? 2.474 -1.552 11.484 1.00 97.62 238 GLY A CA 1
ATOM 1705 C C . GLY A 1 238 ? 1.018 -1.102 11.307 1.00 97.62 238 GLY A C 1
ATOM 1706 O O . GLY A 1 238 ? 0.671 -0.007 11.745 1.00 97.62 238 GLY A O 1
ATOM 1707 N N . SER A 1 239 ? 0.178 -1.879 10.620 1.00 97.81 239 SER A N 1
ATOM 1708 C CA . SER A 1 239 ? -1.207 -1.504 10.306 1.00 97.81 239 SER A CA 1
ATOM 1709 C C . SER A 1 239 ? -2.230 -2.165 11.239 1.00 97.81 239 SER A C 1
ATOM 1711 O O . SER A 1 239 ? -1.883 -2.954 12.114 1.00 97.81 239 SER A O 1
ATOM 1713 N N . CYS A 1 240 ? -3.524 -1.903 11.015 1.00 98.38 240 CYS A N 1
ATOM 1714 C CA . CYS A 1 240 ? -4.606 -2.602 11.721 1.00 98.38 240 CYS A CA 1
ATOM 1715 C C . CYS A 1 240 ? -4.592 -4.130 11.499 1.00 98.38 240 CYS A C 1
ATOM 1717 O O . CYS A 1 240 ? -5.202 -4.879 12.266 1.00 98.38 240 CYS A O 1
ATOM 1719 N N . ALA A 1 241 ? -3.920 -4.567 10.429 1.00 97.44 241 ALA A N 1
ATOM 1720 C CA . ALA A 1 241 ? -3.815 -5.945 9.990 1.00 97.44 241 ALA A CA 1
ATOM 1721 C C . ALA A 1 241 ? -2.624 -6.689 10.609 1.00 97.44 241 ALA A C 1
ATOM 1723 O O . ALA A 1 241 ? -2.328 -7.801 10.174 1.00 97.44 241 ALA A O 1
ATOM 1724 N N . ALA A 1 242 ? -1.939 -6.085 11.589 1.00 92.50 242 ALA A N 1
ATOM 1725 C CA . ALA A 1 242 ? -0.928 -6.780 12.371 1.00 92.50 242 ALA A CA 1
ATOM 1726 C C . ALA A 1 242 ? -1.495 -8.124 12.889 1.00 92.50 242 ALA A C 1
ATOM 1728 O O . ALA A 1 242 ? -2.649 -8.140 13.352 1.00 92.50 242 ALA A O 1
ATOM 1729 N N . PRO A 1 243 ? -0.739 -9.229 12.735 1.00 74.75 243 PRO A N 1
ATOM 1730 C CA . PRO A 1 243 ? -1.145 -10.550 13.201 1.00 74.75 243 PRO A CA 1
ATOM 1731 C C . PRO A 1 243 ? -1.234 -10.627 14.728 1.00 74.75 243 PRO A C 1
ATOM 1733 O O . PRO A 1 243 ? -0.515 -9.861 15.411 1.00 74.75 243 PRO A O 1
#

Secondary structure (DSSP, 8-state):
-PPPPHHHHHHHHHHHHTTSPPHHHHHHHHHHHHHHHTT-------PPP---------------SSSSSSSSSSSHHHHHHHHTTSS-------------------PPPPP------------------------------------------TT-HHHHHHHHHHHHHHHHTT-HHHHHHHHHHHHHH-TT-TTHHHHHHHHHHHHHHTT-HHHHHHHHHHHHHH-TT-TTHHHHHTSTT--

Nearest PDB structures (foldseek):
  6lyr-assembly1_D  TM=8.408E-01  e=6.594E-03  Escherichia coli K-12
  2yhc-assembly1_A  TM=8.862E-01  e=1.486E-02  Escherichia coli BL21(DE3)
  2xev-assembly1_A  TM=8.524E-01  e=3.351E-02  Xanthomonas campestris
  3qky-assembly1_A  TM=8.527E-01  e=3.351E-02  Rhodothermus marinus DSM 4252
  5efr-assembly1_A  TM=8.652E-01  e=9.382E-02  Rhodothermus marinus

Radius of gyration: 33.85 Å; Cα contacts (8 Å, |Δi|>4): 124; chains: 1; bounding box: 92×52×89 Å

Solvent-accessible surface area (backbone atoms only — not comparable to full-atom values): 16033 Å² total; per-residue (Å²): 132,85,81,73,54,72,68,57,52,54,53,51,52,57,59,53,60,73,72,57,77,51,75,67,55,54,50,54,51,51,53,57,49,51,61,61,65,72,73,71,79,80,84,81,76,85,78,78,86,83,86,78,86,81,88,80,84,90,83,83,98,81,83,92,82,88,79,76,77,82,75,62,70,72,70,55,61,64,59,52,67,65,61,69,68,74,85,74,80,91,75,91,74,86,75,80,85,76,84,80,76,85,88,89,80,83,79,81,75,78,78,83,74,84,71,89,72,84,81,78,76,76,82,80,83,77,78,94,78,83,91,80,77,83,79,78,78,76,79,72,77,83,67,81,78,71,74,77,89,55,77,45,56,63,75,53,58,69,66,53,50,55,31,53,50,50,18,52,52,25,48,75,71,68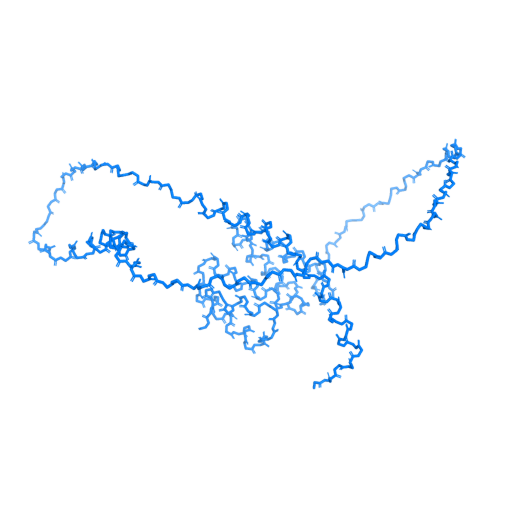,37,35,68,60,16,45,52,31,44,48,52,39,47,73,40,28,67,78,24,84,60,40,65,60,46,53,43,51,43,33,54,33,28,38,73,67,67,40,38,72,58,11,27,59,49,37,56,52,48,49,70,77,41,64,83,42,87,52,37,65,58,45,58,74,40,79,24,40,129